Protein AF-A0A9W9P9W2-F1 (afdb_monomer_lite)

Structure (mmCIF, N/CA/C/O backbone):
data_AF-A0A9W9P9W2-F1
#
_entry.id   AF-A0A9W9P9W2-F1
#
loop_
_atom_site.group_PDB
_atom_site.id
_atom_site.type_symbol
_atom_site.label_atom_id
_atom_site.label_alt_id
_atom_site.label_comp_id
_atom_site.label_asym_id
_atom_site.label_entity_id
_atom_site.label_seq_id
_atom_site.pdbx_PDB_ins_code
_atom_site.Cartn_x
_atom_site.Cartn_y
_atom_site.Cartn_z
_atom_site.occupancy
_atom_site.B_iso_or_equiv
_atom_site.auth_seq_id
_atom_site.auth_comp_id
_atom_site.auth_asym_id
_atom_site.auth_atom_id
_atom_site.pdbx_PDB_model_num
ATOM 1 N N . MET A 1 1 ? -8.744 24.885 27.502 1.00 31.28 1 MET A N 1
ATOM 2 C CA . MET A 1 1 ? -7.498 24.160 27.832 1.00 31.28 1 MET A CA 1
ATOM 3 C C . MET A 1 1 ? -7.586 23.797 29.309 1.00 31.28 1 MET A C 1
ATOM 5 O O . MET A 1 1 ? -6.901 24.377 30.138 1.00 31.28 1 MET A O 1
ATOM 9 N N . GLU A 1 2 ? -8.536 22.921 29.635 1.00 25.73 2 GLU A N 1
ATOM 10 C CA . GLU A 1 2 ? -8.743 22.390 30.982 1.00 25.73 2 GLU A CA 1
ATOM 11 C C . GLU A 1 2 ? -8.334 20.925 30.928 1.00 25.73 2 GLU A C 1
ATOM 13 O O . GLU A 1 2 ? -8.943 20.098 30.259 1.00 25.73 2 GLU A O 1
ATOM 18 N N . THR A 1 3 ? -7.197 20.658 31.551 1.00 30.59 3 THR A N 1
ATOM 19 C CA . THR A 1 3 ? -6.620 19.344 31.773 1.00 30.59 3 THR A CA 1
ATOM 20 C C . THR A 1 3 ? -7.541 18.521 32.670 1.00 30.59 3 THR A C 1
ATOM 22 O O . THR A 1 3 ? -7.475 18.649 33.892 1.00 30.59 3 THR A O 1
ATOM 25 N N . TYR A 1 4 ? -8.334 17.624 32.082 1.00 30.69 4 TYR A N 1
ATOM 26 C CA . TYR A 1 4 ? -8.820 16.428 32.771 1.00 30.69 4 TYR A CA 1
ATOM 27 C C . TYR A 1 4 ? -7.655 15.439 32.891 1.00 30.69 4 TYR A C 1
ATOM 29 O O . TYR A 1 4 ? -7.598 14.398 32.246 1.00 30.69 4 TYR A O 1
ATOM 37 N N . PHE A 1 5 ? -6.671 15.801 33.717 1.00 33.97 5 PHE A N 1
ATOM 38 C CA . PHE A 1 5 ? -5.777 14.809 34.288 1.00 33.97 5 PHE A CA 1
ATOM 39 C C . PHE A 1 5 ? -6.652 13.948 35.186 1.00 33.97 5 PHE A C 1
ATOM 41 O O . PHE A 1 5 ? -7.091 14.389 36.246 1.00 33.97 5 PHE A O 1
ATOM 48 N N . CYS A 1 6 ? -6.939 12.741 34.710 1.00 34.75 6 CYS A N 1
ATOM 49 C CA . CYS A 1 6 ? -7.474 11.666 35.515 1.00 34.75 6 CYS A CA 1
ATOM 50 C C . CYS A 1 6 ? -6.645 11.619 36.806 1.00 34.75 6 CYS A C 1
ATOM 52 O O . CYS A 1 6 ? -5.463 11.272 36.783 1.00 34.75 6 CYS A O 1
ATOM 54 N N . GLU A 1 7 ? -7.240 12.037 37.924 1.00 32.81 7 GLU A N 1
ATOM 55 C CA . GLU A 1 7 ? -6.703 11.781 39.250 1.00 32.81 7 GLU A CA 1
ATOM 56 C C . GLU A 1 7 ? -6.781 10.269 39.483 1.00 32.81 7 GLU A C 1
ATOM 58 O O . GLU A 1 7 ? -7.605 9.764 40.238 1.00 32.81 7 GLU A O 1
ATOM 63 N N . THR A 1 8 ? -5.859 9.515 38.886 1.00 39.66 8 THR A N 1
ATOM 64 C CA . THR A 1 8 ? -5.395 8.233 39.422 1.00 39.66 8 THR A CA 1
ATOM 65 C C . THR A 1 8 ? -4.543 8.530 40.654 1.00 39.66 8 THR A C 1
ATOM 67 O O . THR A 1 8 ? -3.346 8.271 40.736 1.00 39.66 8 THR A O 1
ATOM 70 N N . LYS A 1 9 ? -5.201 9.129 41.646 1.00 35.84 9 LYS A N 1
ATOM 71 C CA . LYS A 1 9 ? -4.736 9.267 43.017 1.00 35.84 9 LYS A CA 1
ATOM 72 C C . LYS A 1 9 ? -5.667 8.453 43.913 1.00 35.84 9 LYS A C 1
ATOM 74 O O . LYS A 1 9 ? -6.209 8.945 44.892 1.00 35.84 9 LYS A O 1
ATOM 79 N N . ILE A 1 10 ? -5.837 7.186 43.549 1.00 42.72 10 ILE A N 1
ATOM 80 C CA . ILE A 1 10 ? -6.358 6.127 44.414 1.00 42.72 10 ILE A CA 1
ATOM 81 C C . ILE A 1 10 ? -5.211 5.111 44.516 1.00 42.72 10 ILE A C 1
ATOM 83 O O . ILE A 1 10 ? -4.930 4.399 43.561 1.00 42.72 10 ILE A O 1
ATOM 87 N N . ILE A 1 11 ? -4.304 5.339 45.478 1.00 40.91 11 ILE A N 1
ATOM 88 C CA . ILE A 1 11 ? -4.109 4.487 46.672 1.00 40.91 11 ILE A CA 1
ATOM 89 C C . ILE A 1 11 ? -3.459 3.150 46.254 1.00 40.91 11 ILE A C 1
ATOM 91 O O . ILE A 1 11 ? -4.073 2.325 45.601 1.00 40.91 11 ILE A O 1
ATOM 95 N N . GLY A 1 12 ? -2.164 2.926 46.480 1.00 36.34 12 GLY A N 1
ATOM 96 C CA . GLY A 1 12 ? -1.575 2.824 47.813 1.00 36.34 12 GLY A CA 1
ATOM 97 C C . GLY A 1 12 ? -1.838 1.420 48.365 1.00 36.34 12 GLY A C 1
ATOM 98 O O . GLY A 1 12 ? -2.939 1.158 48.820 1.00 36.34 12 GLY A O 1
ATOM 99 N N . ASP A 1 13 ? -0.845 0.531 48.278 1.00 39.66 13 ASP A N 1
ATOM 100 C CA . ASP A 1 13 ? -0.694 -0.709 49.059 1.00 39.66 13 ASP A CA 1
ATOM 101 C C . ASP A 1 13 ? -1.974 -1.333 49.664 1.00 39.66 13 ASP A C 1
ATOM 103 O O . ASP A 1 13 ? -2.222 -1.215 50.861 1.00 39.66 13 ASP A O 1
ATOM 107 N N . ALA A 1 14 ? -2.763 -2.069 48.875 1.00 37.72 14 ALA A N 1
ATOM 108 C CA . ALA A 1 14 ? -3.659 -3.112 49.391 1.00 37.72 14 ALA A CA 1
ATOM 109 C C . ALA A 1 14 ? -4.156 -4.011 48.249 1.00 37.72 14 ALA A C 1
ATOM 111 O O . ALA A 1 14 ? -4.788 -3.542 47.305 1.00 37.72 14 ALA A O 1
ATOM 112 N N . GLY A 1 15 ? -3.920 -5.321 48.353 1.00 40.44 15 GLY A N 1
ATOM 113 C CA . GLY A 1 15 ? -4.322 -6.348 47.378 1.00 40.44 15 GLY A CA 1
ATOM 114 C C . GLY A 1 15 ? -5.831 -6.617 47.265 1.00 40.44 15 GLY A C 1
ATOM 115 O O . GLY A 1 15 ? -6.214 -7.762 47.063 1.00 40.44 15 GLY A O 1
ATOM 116 N N . TYR A 1 16 ? -6.674 -5.590 47.413 1.00 39.88 16 TYR A N 1
ATOM 117 C CA . TYR A 1 16 ? -8.139 -5.651 47.294 1.00 39.88 16 TYR A CA 1
ATOM 118 C C . TYR A 1 16 ? -8.726 -4.652 46.276 1.00 39.88 16 TYR A C 1
ATOM 120 O O . TYR A 1 16 ? -9.938 -4.607 46.118 1.00 39.88 16 TYR A O 1
ATOM 128 N N . LEU A 1 17 ? -7.892 -3.886 45.561 1.00 51.44 17 LEU A N 1
ATOM 129 C CA . LEU A 1 17 ? -8.327 -2.828 44.630 1.00 51.44 17 LEU A CA 1
ATOM 130 C C . LEU A 1 17 ? -8.339 -3.233 43.144 1.00 51.44 17 LEU A C 1
ATOM 132 O O . LEU A 1 17 ? -8.839 -2.477 42.318 1.00 51.44 17 LEU A O 1
ATOM 136 N N . ASP A 1 18 ? -7.815 -4.409 42.782 1.00 55.31 18 ASP A N 1
ATOM 137 C CA . ASP A 1 18 ? -7.651 -4.774 41.366 1.00 55.31 18 ASP A CA 1
ATOM 138 C C . ASP A 1 18 ? -9.006 -4.952 40.646 1.00 55.31 18 ASP A C 1
ATOM 140 O O . ASP A 1 18 ? -9.165 -4.466 39.532 1.00 55.31 18 ASP A O 1
ATOM 144 N N . ASN A 1 19 ? -10.013 -5.574 41.273 1.00 54.88 19 ASN A N 1
ATOM 145 C CA . ASN A 1 19 ? -11.294 -5.854 40.603 1.00 54.88 19 ASN A CA 1
ATOM 146 C C . ASN A 1 19 ? -12.160 -4.602 40.378 1.00 54.88 19 ASN A C 1
ATOM 148 O O . ASN A 1 19 ? -12.800 -4.492 39.333 1.00 54.88 19 ASN A O 1
ATOM 152 N N . ASP A 1 20 ? -12.154 -3.649 41.313 1.00 59.28 20 ASP A N 1
ATOM 153 C CA . ASP A 1 20 ? -12.927 -2.405 41.183 1.00 59.28 20 ASP A CA 1
ATOM 154 C C . ASP A 1 20 ? -12.306 -1.475 40.128 1.00 59.28 20 ASP A C 1
ATOM 156 O O . ASP A 1 20 ? -13.024 -0.858 39.340 1.00 59.28 20 ASP A O 1
ATOM 160 N N . ILE A 1 21 ? -10.969 -1.438 40.043 1.00 64.19 21 ILE A N 1
ATOM 161 C CA . ILE A 1 21 ? -10.243 -0.718 38.986 1.00 64.19 21 ILE A CA 1
ATOM 162 C C . ILE A 1 21 ? -10.537 -1.341 37.614 1.00 64.19 21 ILE A C 1
ATOM 164 O O . ILE A 1 21 ? -10.747 -0.611 36.646 1.00 64.19 21 ILE A O 1
ATOM 168 N N . ILE A 1 22 ? -10.603 -2.675 37.525 1.00 63.41 22 ILE A N 1
ATOM 169 C CA . ILE A 1 22 ? -10.932 -3.379 36.279 1.00 63.41 22 ILE A CA 1
ATOM 170 C C . ILE A 1 22 ? -12.374 -3.080 35.846 1.00 63.41 22 ILE A C 1
ATOM 172 O O . ILE A 1 22 ? -12.590 -2.708 34.693 1.00 63.41 22 ILE A O 1
ATOM 176 N N . SER A 1 23 ? -13.354 -3.158 36.752 1.00 64.25 23 SER A N 1
ATOM 177 C CA . SER A 1 23 ? -14.757 -2.857 36.423 1.00 64.25 23 SER A CA 1
ATOM 178 C C . SER A 1 23 ? -14.946 -1.404 35.975 1.00 64.25 23 SER A C 1
ATOM 180 O O . SER A 1 23 ? -15.587 -1.155 34.955 1.00 64.25 23 SER A O 1
ATOM 182 N N . TYR A 1 24 ? -14.334 -0.448 36.683 1.00 67.75 24 TYR A N 1
ATOM 183 C CA . TYR A 1 24 ? -14.380 0.969 36.310 1.00 67.75 24 TYR A CA 1
ATOM 184 C C . TYR A 1 24 ? -13.703 1.224 34.958 1.00 67.75 24 TYR A C 1
ATOM 186 O O . TYR A 1 24 ? -14.198 2.000 34.143 1.00 67.75 24 TYR A O 1
ATOM 194 N N . SER A 1 25 ? -12.591 0.531 34.683 1.00 71.25 25 SER A N 1
ATOM 195 C CA . SER A 1 25 ? -11.920 0.632 33.387 1.00 71.25 25 SER A CA 1
ATOM 196 C C . SER A 1 25 ? -12.792 0.111 32.245 1.00 71.25 25 SER A C 1
ATOM 198 O O . SER A 1 25 ? -12.836 0.745 31.198 1.00 71.25 25 SER A O 1
ATOM 200 N N . HIS A 1 26 ? -13.553 -0.968 32.447 1.00 75.06 26 HIS A N 1
ATOM 201 C CA . HIS A 1 26 ? -14.434 -1.516 31.416 1.00 75.06 26 HIS A CA 1
ATOM 202 C C . HIS A 1 26 ? -15.590 -0.566 31.069 1.00 75.06 26 HIS A C 1
ATOM 204 O O . HIS A 1 26 ? -15.879 -0.343 29.892 1.00 75.06 26 HIS A O 1
ATOM 210 N N . GLU A 1 27 ? -16.253 0.013 32.074 1.00 80.62 27 GLU A N 1
ATOM 211 C CA . GLU A 1 27 ? -17.322 1.000 31.860 1.00 80.62 27 GLU A CA 1
ATOM 212 C C . GLU A 1 27 ? -16.793 2.261 31.173 1.00 80.62 27 GLU A C 1
ATOM 214 O O . GLU A 1 27 ? -17.384 2.727 30.197 1.00 80.62 27 GLU A O 1
ATOM 219 N N . TRP A 1 28 ? -15.639 2.767 31.623 1.00 83.12 28 TRP A N 1
ATOM 220 C CA . TRP A 1 28 ? -14.990 3.909 30.988 1.00 83.12 28 TRP A CA 1
ATOM 221 C C . TRP A 1 28 ? -14.646 3.616 29.524 1.00 83.12 28 TRP A C 1
ATOM 223 O O . TRP A 1 28 ? -15.024 4.396 28.654 1.00 83.12 28 TRP A O 1
ATOM 233 N N . PHE A 1 29 ? -14.019 2.472 29.226 1.00 80.00 29 PHE A N 1
ATOM 234 C CA . PHE A 1 29 ? -13.702 2.074 27.849 1.00 80.00 29 PHE A CA 1
ATOM 235 C C . PHE A 1 29 ? -14.952 1.930 26.991 1.00 80.00 29 PHE A C 1
ATOM 237 O O . PHE A 1 29 ? -14.965 2.396 25.858 1.00 80.00 29 PHE A O 1
ATOM 244 N N . THR A 1 30 ? -16.019 1.340 27.527 1.00 83.06 30 THR A N 1
ATOM 245 C CA . THR A 1 30 ? -17.289 1.215 26.802 1.00 83.06 30 THR A CA 1
ATOM 246 C C . THR A 1 30 ? -17.842 2.591 26.426 1.00 83.06 30 THR A C 1
ATOM 248 O O . THR A 1 30 ? -18.225 2.794 25.277 1.00 83.06 30 THR A O 1
ATOM 251 N N . SER A 1 31 ? -17.800 3.555 27.351 1.00 87.19 31 SER A N 1
ATOM 252 C CA . SER A 1 31 ? -18.194 4.941 27.075 1.00 87.19 31 SER A CA 1
ATOM 253 C C . SER A 1 31 ? -17.286 5.617 26.043 1.00 87.19 31 SER A C 1
ATOM 255 O O . SER A 1 31 ? -17.795 6.302 25.162 1.00 87.19 31 SER A O 1
ATOM 257 N N . GLN A 1 32 ? -15.965 5.407 26.099 1.00 87.94 32 GLN A N 1
ATOM 258 C CA . GLN A 1 32 ? -15.051 5.959 25.090 1.00 87.94 32 GLN A CA 1
ATOM 259 C C . GLN A 1 32 ? -15.300 5.355 23.705 1.00 87.94 32 GLN A C 1
ATOM 261 O O . GLN A 1 32 ? -15.251 6.065 22.707 1.00 87.94 32 GLN A O 1
ATOM 266 N N . ILE A 1 33 ? -15.605 4.057 23.629 1.00 85.75 33 ILE A N 1
ATOM 267 C CA . ILE A 1 33 ? -15.985 3.393 22.379 1.00 85.75 33 ILE A CA 1
ATOM 268 C C . ILE A 1 33 ? -17.262 4.015 21.803 1.00 85.75 33 ILE A C 1
ATOM 270 O O . ILE A 1 33 ? -17.339 4.227 20.598 1.00 85.75 33 ILE A O 1
ATOM 274 N N . GLU A 1 34 ? -18.250 4.355 22.631 1.00 8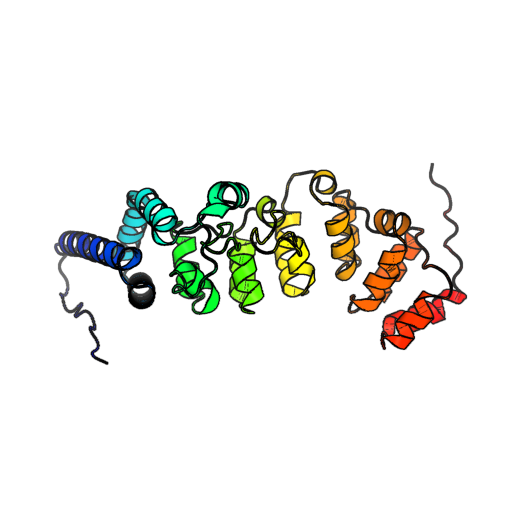6.19 34 GLU A N 1
ATOM 275 C CA . GLU A 1 34 ? -19.436 5.072 22.152 1.00 86.19 34 GLU A CA 1
ATOM 276 C C . GLU A 1 34 ? -19.069 6.449 21.578 1.00 86.19 34 GLU A C 1
ATOM 278 O O . GLU A 1 34 ? -19.436 6.749 20.442 1.00 86.19 34 GLU A O 1
ATOM 283 N N . THR A 1 35 ? -18.281 7.256 22.291 1.00 87.44 35 THR A N 1
ATOM 284 C CA . THR A 1 35 ? -17.836 8.562 21.775 1.00 87.44 35 THR A CA 1
ATOM 285 C C . THR A 1 35 ? -17.039 8.428 20.473 1.00 87.44 35 THR A C 1
ATOM 287 O O . THR A 1 35 ? -17.262 9.191 19.540 1.00 87.44 35 THR A O 1
ATOM 290 N N . LEU A 1 36 ? -16.185 7.409 20.361 1.00 88.50 36 LEU A N 1
ATOM 291 C CA . LEU A 1 36 ? -15.356 7.140 19.183 1.00 88.50 36 LEU A CA 1
ATOM 292 C C . LEU A 1 36 ? -16.163 6.867 17.893 1.00 88.50 36 LEU A C 1
ATOM 294 O O . LEU A 1 36 ? -15.669 7.120 16.792 1.00 88.50 36 LEU A O 1
ATOM 298 N N . PHE A 1 37 ? -17.376 6.317 18.005 1.00 87.00 37 PHE A N 1
ATOM 299 C CA . PHE A 1 37 ? -18.199 5.943 16.843 1.00 87.00 37 PHE A CA 1
ATOM 300 C C . PHE A 1 37 ? -19.428 6.831 16.629 1.00 87.00 37 PHE A C 1
ATOM 302 O O . PHE A 1 37 ? -19.936 6.896 15.507 1.00 87.00 37 PHE A O 1
ATOM 309 N N . TYR A 1 38 ? -19.919 7.494 17.678 1.00 85.62 38 TYR A N 1
ATOM 310 C CA . TYR A 1 38 ? -21.120 8.334 17.621 1.00 85.62 38 TYR A CA 1
ATOM 311 C C . TYR A 1 38 ? -20.839 9.832 17.795 1.00 85.62 38 TYR A C 1
ATOM 313 O O . TYR A 1 38 ? -21.742 10.635 17.552 1.00 85.62 38 TYR A O 1
ATOM 321 N N . GLY A 1 39 ? -19.626 10.211 18.205 1.00 80.75 39 GLY A N 1
ATOM 322 C CA . GLY A 1 39 ? -19.182 11.601 18.240 1.00 80.75 39 GLY A CA 1
ATOM 323 C C . GLY A 1 39 ? -18.970 12.175 16.839 1.00 80.75 39 GLY A C 1
ATOM 324 O O . GLY A 1 39 ? -18.997 11.465 15.828 1.00 80.75 39 GLY A O 1
ATOM 325 N N . ASP A 1 40 ? -18.734 13.484 16.761 1.00 86.06 40 ASP A N 1
ATOM 326 C CA . ASP A 1 40 ? -18.231 14.066 15.515 1.00 86.06 40 ASP A CA 1
ATOM 327 C C . ASP A 1 40 ? -16.781 13.604 15.247 1.00 86.06 40 ASP A C 1
ATOM 329 O O . ASP A 1 40 ? -16.122 13.089 16.155 1.00 86.06 40 ASP A O 1
ATOM 333 N N . PRO A 1 41 ? -16.242 13.737 14.021 1.00 82.50 41 PRO A N 1
ATOM 334 C CA . PRO A 1 41 ? -14.917 13.195 13.728 1.00 82.50 41 PRO A CA 1
ATOM 335 C C . PRO A 1 41 ? -13.764 13.818 14.516 1.00 82.50 41 PRO A C 1
ATOM 337 O O . PRO A 1 41 ? -12.768 13.138 14.755 1.00 82.50 41 PRO A O 1
ATOM 340 N N . PHE A 1 42 ? -13.883 15.078 14.942 1.00 84.81 42 PHE A N 1
ATOM 341 C CA . PHE A 1 42 ? -12.856 15.722 15.755 1.00 84.81 42 PHE A CA 1
ATOM 342 C C . PHE A 1 42 ? -12.879 15.170 17.182 1.00 84.81 42 PHE A C 1
ATOM 344 O O . PHE A 1 42 ? -11.835 14.784 17.707 1.00 84.81 42 PHE A O 1
ATOM 351 N N . GLU A 1 43 ? -14.069 15.075 17.777 1.00 87.69 43 GLU A N 1
ATOM 352 C CA . GLU A 1 43 ? -14.266 14.447 19.084 1.00 87.69 43 GLU A CA 1
ATOM 353 C C . GLU A 1 43 ? -13.809 12.984 19.057 1.00 87.69 43 GLU A C 1
ATOM 355 O O . GLU A 1 43 ? -13.037 12.556 19.909 1.00 87.69 43 GLU A O 1
ATOM 360 N N . SER A 1 44 ? -14.181 12.246 18.012 1.00 89.00 44 SER A N 1
ATOM 361 C CA . SER A 1 44 ? -13.809 10.842 17.838 1.00 89.00 44 SER A CA 1
ATOM 362 C C . SER A 1 44 ? -12.292 10.657 17.701 1.00 89.00 44 SER A C 1
ATOM 364 O O . SER A 1 44 ? -11.726 9.746 18.307 1.00 89.00 44 SER A O 1
ATOM 366 N N . GLN A 1 45 ? -11.605 11.532 16.952 1.00 90.06 45 GLN A N 1
ATOM 367 C CA . GLN A 1 45 ? -10.142 11.503 16.849 1.00 90.06 45 GLN A CA 1
ATOM 368 C C . GLN A 1 45 ? -9.481 11.827 18.193 1.00 90.06 45 GLN A C 1
ATOM 370 O O . GLN A 1 45 ? -8.531 11.152 18.586 1.00 90.06 45 GLN A O 1
ATOM 375 N N . GLN A 1 46 ? -9.989 12.828 18.917 1.00 91.62 46 GLN A N 1
ATOM 376 C CA . GLN A 1 46 ? -9.483 13.166 20.244 1.00 91.62 46 GLN A CA 1
ATOM 377 C C . GLN A 1 46 ? -9.661 11.989 21.213 1.00 91.62 46 GLN A C 1
ATOM 379 O O . GLN A 1 46 ? -8.705 11.606 21.887 1.00 91.62 46 GLN A O 1
ATOM 384 N N . THR A 1 47 ? -10.842 11.370 21.231 1.00 92.50 47 THR A N 1
ATOM 385 C CA . THR A 1 47 ? -11.127 10.174 22.027 1.00 92.50 47 THR A CA 1
ATOM 386 C C . THR A 1 47 ? -10.188 9.025 21.674 1.00 92.50 47 THR A C 1
ATOM 388 O O . THR A 1 47 ? -9.652 8.385 22.577 1.00 92.50 47 THR A O 1
ATOM 391 N N . LEU A 1 48 ? -9.915 8.778 20.387 1.00 93.75 48 LEU A N 1
ATOM 392 C CA . LEU A 1 48 ? -8.941 7.764 19.974 1.00 93.75 48 LEU A CA 1
ATOM 393 C C . LEU A 1 48 ? -7.550 8.049 20.553 1.00 93.75 48 LEU A C 1
ATOM 395 O O . LEU A 1 48 ? -6.931 7.156 21.139 1.00 93.75 48 LEU A O 1
ATOM 399 N N . SER A 1 49 ? -7.071 9.289 20.431 1.00 93.31 49 SER A N 1
ATOM 400 C CA . SER A 1 49 ? -5.775 9.682 20.983 1.00 93.31 49 SER A CA 1
ATOM 401 C C . SER A 1 49 ? -5.739 9.536 22.510 1.00 93.31 49 SER A C 1
ATOM 403 O O . SER A 1 49 ? -4.740 9.063 23.050 1.00 93.31 49 SER A O 1
ATOM 405 N N . GLU A 1 50 ? -6.809 9.902 23.220 1.00 91.81 50 GLU A N 1
ATOM 406 C CA . GLU A 1 50 ? -6.919 9.760 24.678 1.00 91.81 50 GLU A CA 1
ATOM 407 C C . GLU A 1 50 ? -6.910 8.291 25.113 1.00 91.81 50 GLU A C 1
ATOM 409 O O . GLU A 1 50 ? -6.144 7.921 26.008 1.00 91.81 50 GLU A O 1
ATOM 414 N N . VAL A 1 51 ? -7.685 7.437 24.438 1.00 90.38 51 VAL A N 1
ATOM 415 C CA . VAL A 1 51 ? -7.713 5.986 24.669 1.00 90.38 51 VAL A CA 1
ATOM 416 C C . VAL A 1 51 ? -6.334 5.368 24.440 1.00 90.38 51 VAL A C 1
ATOM 418 O O . VAL A 1 51 ? -5.850 4.616 25.291 1.00 90.38 51 VAL A O 1
ATOM 421 N N . ARG A 1 52 ? -5.659 5.719 23.339 1.00 93.94 52 ARG A N 1
ATOM 422 C CA . ARG A 1 52 ? -4.294 5.253 23.064 1.00 93.94 52 ARG A CA 1
ATOM 423 C C . ARG A 1 52 ? -3.316 5.727 24.137 1.00 93.94 52 ARG A C 1
ATOM 425 O O . ARG A 1 52 ? -2.552 4.922 24.660 1.00 93.94 52 ARG A O 1
ATOM 432 N N . ILE A 1 53 ? -3.323 7.015 24.490 1.00 91.75 53 ILE A N 1
ATOM 433 C CA . ILE A 1 53 ? -2.420 7.568 25.513 1.00 91.75 53 ILE A CA 1
ATOM 434 C C . ILE A 1 53 ? -2.643 6.866 26.852 1.00 91.75 53 ILE A C 1
ATOM 436 O O . ILE A 1 53 ? -1.670 6.527 27.529 1.00 91.75 53 ILE A O 1
ATOM 440 N N . PHE A 1 54 ? -3.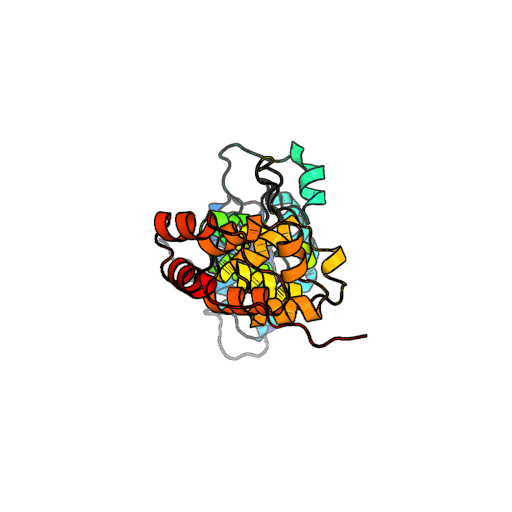899 6.621 27.224 1.00 89.25 54 PHE A N 1
ATOM 441 C CA . PHE A 1 54 ? -4.234 5.858 28.417 1.00 89.25 54 PHE A CA 1
ATOM 442 C C . PHE A 1 54 ? -3.641 4.449 28.356 1.00 89.25 54 PHE A C 1
ATOM 444 O O . PHE A 1 54 ? -2.953 4.038 29.291 1.00 89.25 54 PHE A O 1
ATOM 451 N N . TYR A 1 55 ? -3.840 3.734 27.246 1.00 90.06 55 TYR A N 1
ATOM 452 C CA . TYR A 1 55 ? -3.279 2.399 27.039 1.00 90.06 55 TYR A CA 1
ATOM 453 C C . TYR A 1 55 ? -1.742 2.395 27.149 1.00 90.06 55 TYR A C 1
ATOM 455 O O . TYR A 1 55 ? -1.158 1.598 27.892 1.00 90.06 55 TYR A O 1
ATOM 463 N N . ASP A 1 56 ? -1.076 3.349 26.498 1.00 89.94 56 ASP A N 1
ATOM 464 C CA . ASP A 1 56 ? 0.383 3.486 26.496 1.00 89.94 56 ASP A CA 1
ATOM 465 C C . ASP A 1 56 ? 0.961 3.782 27.889 1.00 89.94 56 ASP A C 1
ATOM 467 O O . ASP A 1 56 ? 2.102 3.417 28.174 1.00 89.94 56 ASP A O 1
ATOM 471 N N . HIS A 1 57 ? 0.191 4.389 28.794 1.00 90.00 57 HIS A N 1
ATOM 472 C CA . HIS A 1 57 ? 0.630 4.695 30.163 1.00 90.00 57 HIS A CA 1
ATOM 473 C C . HIS A 1 57 ? 0.045 3.746 31.220 1.00 90.00 57 HIS A C 1
ATOM 475 O O . HIS A 1 57 ? 0.423 3.818 32.392 1.00 90.00 57 HIS A O 1
ATOM 481 N N . ALA A 1 58 ? -0.841 2.831 30.821 1.00 85.62 58 ALA A N 1
ATOM 482 C CA . ALA A 1 58 ? -1.440 1.846 31.705 1.00 85.62 58 ALA A CA 1
ATOM 483 C C . ALA A 1 58 ? -0.394 0.868 32.265 1.00 85.62 58 ALA A C 1
ATOM 485 O O . ALA A 1 58 ? 0.595 0.516 31.613 1.00 85.62 58 ALA A O 1
ATOM 486 N N . SER A 1 59 ? -0.638 0.388 33.488 1.00 88.25 59 SER A N 1
ATOM 487 C CA . SER A 1 59 ? 0.161 -0.685 34.086 1.00 88.25 59 SER A CA 1
ATOM 488 C C . SER A 1 59 ? 0.018 -1.987 33.285 1.00 88.25 59 SER A C 1
ATOM 490 O O . SER A 1 59 ? -0.983 -2.197 32.604 1.00 88.25 59 SER A O 1
ATOM 492 N N . LEU A 1 60 ? 0.982 -2.905 33.411 1.00 88.94 60 LEU A N 1
ATOM 493 C CA . LEU A 1 60 ? 0.946 -4.211 32.730 1.00 88.94 60 LEU A CA 1
ATOM 494 C C . LEU A 1 60 ? -0.356 -4.991 32.978 1.00 88.94 60 LEU A C 1
ATOM 496 O O . LEU A 1 60 ? -0.910 -5.563 32.045 1.00 88.94 60 LEU A O 1
ATOM 500 N N . LYS A 1 61 ? -0.857 -4.994 34.222 1.00 85.44 61 LYS A N 1
ATOM 501 C CA . LYS A 1 61 ? -2.126 -5.655 34.569 1.00 85.44 61 LYS A CA 1
ATOM 502 C C . LYS A 1 61 ? -3.306 -5.019 33.842 1.00 85.44 61 LYS A C 1
ATOM 504 O O . LYS A 1 61 ? -4.163 -5.732 33.333 1.00 85.44 61 LYS A O 1
ATOM 509 N N . LEU A 1 62 ? -3.337 -3.688 33.799 1.00 83.00 62 LEU A N 1
ATOM 510 C CA . LEU A 1 62 ? -4.413 -2.955 33.153 1.00 83.00 62 LEU A CA 1
ATOM 511 C C . LEU A 1 62 ? -4.375 -3.161 31.637 1.00 83.00 62 LEU A C 1
ATOM 513 O O . LEU A 1 62 ? -5.405 -3.498 31.075 1.00 83.00 62 LEU A O 1
ATOM 517 N N . ARG A 1 63 ? -3.202 -3.088 30.992 1.00 88.00 63 ARG A N 1
ATOM 518 C CA . ARG A 1 63 ? -3.073 -3.406 29.558 1.00 88.00 63 ARG A CA 1
ATOM 519 C C . ARG A 1 63 ? -3.577 -4.804 29.227 1.00 88.00 63 ARG A C 1
ATOM 521 O O . ARG A 1 63 ? -4.365 -4.929 28.309 1.00 88.00 63 ARG A O 1
ATOM 528 N N . ALA A 1 64 ? -3.234 -5.815 30.028 1.00 87.69 64 ALA A N 1
ATOM 529 C CA . ALA A 1 64 ? -3.748 -7.170 29.822 1.00 87.69 64 ALA A CA 1
ATOM 530 C C . ALA A 1 64 ? -5.287 -7.247 29.906 1.00 87.69 64 ALA A C 1
ATOM 532 O O . ALA A 1 64 ? -5.910 -8.009 29.171 1.00 87.69 64 ALA A O 1
ATOM 533 N N . CYS A 1 65 ? -5.914 -6.443 30.772 1.00 85.12 65 CYS A N 1
ATOM 534 C CA . CYS A 1 65 ? -7.375 -6.345 30.827 1.00 85.12 65 CYS A CA 1
ATOM 535 C C . CYS A 1 65 ? -7.944 -5.645 29.585 1.00 85.12 65 CYS A C 1
ATOM 537 O O . CYS A 1 65 ? -8.970 -6.071 29.067 1.00 85.12 65 CYS A O 1
ATOM 539 N N . LEU A 1 66 ? -7.273 -4.603 29.089 1.00 86.00 66 LEU A N 1
ATOM 540 C CA . LEU A 1 66 ? -7.670 -3.893 27.870 1.00 86.00 66 LEU A CA 1
ATOM 541 C C . LEU A 1 66 ? -7.498 -4.750 26.618 1.00 86.00 66 LEU A C 1
ATOM 543 O O . LEU A 1 66 ? -8.378 -4.765 25.768 1.00 86.00 66 LEU A O 1
ATOM 547 N N . ASP A 1 67 ? -6.412 -5.511 26.532 1.00 90.44 67 ASP A N 1
ATOM 548 C CA . ASP A 1 67 ? -6.197 -6.485 25.466 1.00 90.44 67 ASP A CA 1
ATOM 549 C C . ASP A 1 67 ? -7.328 -7.521 25.479 1.00 90.44 67 ASP A C 1
ATOM 551 O O . ASP A 1 67 ? -7.961 -7.747 24.453 1.00 90.44 67 ASP A O 1
ATOM 555 N N . SER A 1 68 ? -7.680 -8.054 26.656 1.00 88.88 68 SER A N 1
ATOM 556 C CA . SER A 1 68 ? -8.821 -8.967 26.808 1.00 88.88 68 SER A CA 1
ATOM 557 C C . SER A 1 68 ? -10.163 -8.321 26.434 1.00 88.88 68 SER A C 1
ATOM 559 O O . SER A 1 68 ? -11.029 -9.002 25.880 1.00 88.88 68 SER A O 1
ATOM 561 N N . PHE A 1 69 ? -10.347 -7.024 26.700 1.00 88.31 69 PHE A N 1
ATOM 562 C CA . PHE A 1 69 ? -11.520 -6.275 26.250 1.00 88.31 69 PHE A CA 1
ATOM 563 C C . PHE A 1 69 ? -11.569 -6.198 24.721 1.00 88.31 69 PHE A C 1
ATOM 565 O O . PHE A 1 69 ? -12.586 -6.560 24.138 1.00 88.31 69 PHE A O 1
ATOM 572 N N . PHE A 1 70 ? -10.475 -5.807 24.061 1.00 89.25 70 PHE A N 1
ATOM 573 C CA . PHE A 1 70 ? -10.407 -5.767 22.597 1.00 89.25 70 PHE A CA 1
ATOM 574 C C . PHE A 1 70 ? -10.551 -7.153 21.962 1.00 89.25 70 PHE A C 1
ATOM 576 O O . PHE A 1 70 ? -11.140 -7.268 20.896 1.00 89.25 70 PHE A O 1
ATOM 583 N N . GLU A 1 71 ? -10.079 -8.216 22.610 1.00 90.12 71 GLU A N 1
ATOM 584 C CA . GLU A 1 71 ? -10.304 -9.590 22.150 1.00 90.12 71 GLU A CA 1
ATOM 585 C C . GLU A 1 71 ? -11.781 -9.999 22.254 1.00 90.12 71 GLU A C 1
ATOM 587 O O . GLU A 1 71 ? -12.304 -10.659 21.358 1.00 90.12 71 GLU A O 1
ATOM 592 N N . THR A 1 72 ? -12.466 -9.592 23.327 1.00 89.69 72 THR A N 1
ATOM 593 C CA . THR A 1 72 ? -13.866 -9.970 23.588 1.00 89.69 72 THR A CA 1
ATOM 594 C C . THR A 1 72 ? -14.847 -9.142 22.756 1.00 89.69 72 THR A C 1
ATOM 596 O O . THR A 1 72 ? -15.776 -9.680 22.160 1.00 89.69 72 THR A O 1
ATOM 599 N N . GLU A 1 73 ? -14.626 -7.830 22.686 1.00 89.56 73 GLU A N 1
ATOM 600 C CA . GLU A 1 73 ? -15.488 -6.863 21.998 1.00 89.56 73 GLU A CA 1
ATOM 601 C C . GLU A 1 73 ? -15.027 -6.565 20.565 1.00 89.56 73 GLU A C 1
ATOM 603 O O . GLU A 1 73 ? -15.697 -5.828 19.840 1.00 89.56 73 GLU A O 1
ATOM 608 N N . GLY A 1 74 ? -13.899 -7.132 20.129 1.00 89.75 74 GLY A N 1
ATOM 609 C CA . GLY A 1 74 ? -13.233 -6.785 18.873 1.00 89.75 74 GLY A CA 1
ATOM 610 C C . GLY A 1 74 ? -14.126 -6.919 17.649 1.00 89.75 74 GLY A C 1
ATOM 611 O O . GLY A 1 74 ? -14.154 -6.023 16.811 1.00 89.75 74 GLY A O 1
ATOM 612 N N . ASP A 1 75 ? -14.930 -7.981 17.567 1.00 92.25 75 ASP A N 1
ATOM 613 C CA . ASP A 1 75 ? -15.872 -8.152 16.458 1.00 92.25 75 ASP A CA 1
ATOM 614 C C . ASP A 1 75 ? -16.959 -7.071 16.457 1.00 92.25 75 ASP A C 1
ATOM 616 O O . ASP A 1 75 ? -17.275 -6.526 15.398 1.00 92.25 75 ASP A O 1
ATOM 620 N N . ARG A 1 76 ? -17.492 -6.702 17.631 1.00 93.06 76 ARG A N 1
ATOM 621 C CA . ARG A 1 76 ? -18.480 -5.619 17.755 1.00 93.06 76 ARG A CA 1
ATOM 622 C C . ARG A 1 76 ? -17.867 -4.282 17.350 1.00 93.06 76 ARG A C 1
ATOM 624 O O . ARG A 1 76 ? -18.455 -3.563 16.546 1.00 93.06 76 ARG A O 1
ATOM 631 N N . ILE A 1 77 ? -16.680 -3.973 17.866 1.00 91.94 77 ILE A N 1
ATOM 632 C CA . ILE A 1 77 ? -15.940 -2.740 17.571 1.00 91.94 77 ILE A CA 1
ATOM 633 C C . ILE A 1 77 ? -15.608 -2.657 16.075 1.00 91.94 77 ILE A C 1
ATOM 635 O O . ILE A 1 77 ? -15.813 -1.615 15.457 1.00 91.94 77 ILE A O 1
ATOM 639 N N . ARG A 1 78 ? -15.174 -3.760 15.456 1.00 93.06 78 ARG A N 1
ATOM 640 C CA . ARG A 1 78 ? -14.888 -3.814 14.017 1.00 93.06 78 ARG A CA 1
ATOM 641 C C . ARG A 1 78 ? -16.148 -3.582 13.183 1.00 93.06 78 ARG A C 1
ATOM 643 O O . ARG A 1 78 ? -16.093 -2.848 12.204 1.00 93.06 78 ARG A O 1
ATOM 650 N N . GLN A 1 79 ? -17.290 -4.158 13.564 1.00 93.31 79 GLN A N 1
ATOM 651 C CA . GLN A 1 79 ? -18.564 -3.902 12.875 1.00 93.31 79 GLN A CA 1
ATOM 652 C C . GLN A 1 79 ? -19.016 -2.443 13.010 1.00 93.31 79 GLN A C 1
ATOM 654 O O . GLN A 1 79 ? -19.505 -1.860 12.038 1.00 93.31 79 GLN A O 1
ATOM 659 N N . LEU A 1 80 ? -18.807 -1.833 14.182 1.00 91.94 80 LEU A N 1
ATOM 660 C CA . LEU A 1 80 ? -19.039 -0.402 14.373 1.00 91.94 80 LEU A CA 1
ATOM 661 C C . LEU A 1 80 ? -18.129 0.427 13.462 1.00 91.94 80 LEU A C 1
ATOM 663 O O . LEU A 1 80 ? -18.636 1.302 12.772 1.00 91.94 80 LEU A O 1
ATOM 667 N N . ALA A 1 81 ? -16.836 0.106 13.370 1.00 90.94 81 ALA A N 1
ATOM 668 C CA . ALA A 1 81 ? -15.904 0.776 12.462 1.00 90.94 81 ALA A CA 1
ATOM 669 C C . ALA A 1 81 ? -16.336 0.668 10.991 1.00 90.94 81 ALA A C 1
ATOM 671 O O . ALA A 1 81 ? -16.425 1.684 10.304 1.00 90.94 81 ALA A O 1
ATOM 672 N N . LEU A 1 82 ? -16.677 -0.536 10.518 1.00 92.25 82 LEU A N 1
ATOM 673 C CA . LEU A 1 82 ? -17.165 -0.746 9.149 1.00 92.25 82 LEU A CA 1
ATOM 674 C C . LEU A 1 82 ? -18.423 0.089 8.857 1.00 92.25 82 LEU A C 1
ATOM 676 O O . LEU A 1 82 ? -18.532 0.692 7.794 1.00 92.25 82 LEU A O 1
ATOM 680 N N . THR A 1 83 ? -19.344 0.180 9.818 1.00 90.12 83 THR A N 1
ATOM 681 C CA . THR A 1 83 ? -20.634 0.861 9.632 1.00 90.12 83 THR A CA 1
ATOM 682 C C . THR A 1 83 ? -20.529 2.381 9.785 1.00 90.12 83 THR A C 1
ATOM 684 O O . THR A 1 83 ? -20.968 3.130 8.912 1.00 90.12 83 THR A O 1
ATOM 687 N N . HIS A 1 84 ? -19.956 2.854 10.892 1.00 88.50 84 HIS A N 1
ATOM 688 C CA . HIS A 1 84 ? -19.943 4.269 11.275 1.00 88.50 84 HIS A CA 1
ATOM 689 C C . HIS A 1 84 ? -18.865 5.064 10.548 1.00 88.50 84 HIS A C 1
ATOM 691 O O . HIS A 1 84 ? -19.121 6.188 10.121 1.00 88.50 84 HIS A O 1
ATOM 697 N N . TRP A 1 85 ? -17.686 4.473 10.345 1.00 90.06 85 TRP A N 1
ATOM 698 C CA . TRP A 1 85 ? -16.629 5.090 9.540 1.00 90.06 85 TRP A CA 1
ATOM 699 C C . TRP A 1 85 ? -16.754 4.745 8.052 1.00 90.06 85 TRP A C 1
ATOM 701 O O . TRP A 1 85 ? -15.968 5.237 7.245 1.00 90.06 85 TRP A O 1
ATOM 711 N N . ARG A 1 86 ? -17.772 3.945 7.682 1.00 90.50 86 ARG A N 1
ATOM 712 C CA . ARG A 1 86 ? -18.080 3.529 6.305 1.00 90.50 86 ARG A CA 1
ATOM 713 C C . ARG A 1 86 ? -16.847 2.966 5.601 1.00 90.50 86 ARG A C 1
ATOM 715 O O . ARG A 1 86 ? -16.449 3.427 4.532 1.00 90.50 86 ARG A O 1
ATOM 722 N N . LEU A 1 87 ? -16.221 1.998 6.259 1.00 93.38 87 LEU A N 1
ATOM 723 C CA . LEU A 1 87 ? -15.081 1.277 5.717 1.00 93.38 87 LEU A CA 1
ATOM 724 C C . LEU A 1 87 ? -15.562 0.031 4.984 1.00 93.38 87 LEU A C 1
ATOM 726 O O . LEU A 1 87 ? -16.497 -0.642 5.417 1.00 93.38 87 LEU A O 1
ATOM 730 N N . PHE A 1 88 ? -14.856 -0.320 3.921 1.00 94.38 88 PHE A N 1
ATOM 731 C CA . PHE A 1 88 ? -15.073 -1.538 3.161 1.00 94.38 88 PHE A CA 1
ATOM 732 C C . PHE A 1 88 ? -13.899 -2.484 3.371 1.00 94.38 88 PHE A C 1
ATOM 734 O O . PHE A 1 88 ? -12.740 -2.065 3.442 1.00 94.38 88 PHE A O 1
ATOM 741 N N . VAL A 1 89 ? -14.221 -3.768 3.509 1.00 94.88 89 VAL A N 1
ATOM 742 C CA . VAL A 1 89 ? -13.249 -4.793 3.904 1.00 94.88 89 VAL A CA 1
ATOM 743 C C . VAL A 1 89 ? -12.200 -5.063 2.831 1.00 94.88 89 VAL A C 1
ATOM 745 O O . VAL A 1 89 ? -11.086 -5.431 3.176 1.00 94.88 89 VAL A O 1
ATOM 748 N N . ASP A 1 90 ? -12.527 -4.855 1.561 1.00 94.19 90 ASP A N 1
ATOM 749 C CA . ASP A 1 90 ? -11.648 -5.040 0.410 1.00 94.19 90 ASP A CA 1
ATOM 750 C C . ASP A 1 90 ? -12.149 -4.211 -0.787 1.00 94.19 90 ASP A C 1
ATOM 752 O O . ASP A 1 90 ? -13.080 -3.405 -0.668 1.00 94.19 90 ASP A O 1
ATOM 756 N N . PHE A 1 91 ? -11.474 -4.369 -1.927 1.00 92.69 91 PHE A N 1
ATOM 757 C CA . PHE A 1 91 ? -11.783 -3.640 -3.151 1.00 92.69 91 PHE A CA 1
ATOM 758 C C . PHE A 1 91 ? -13.163 -4.027 -3.688 1.00 92.69 91 PHE A C 1
ATOM 760 O O . PHE A 1 91 ? -13.956 -3.157 -4.034 1.00 92.69 91 PHE A O 1
ATOM 767 N N . GLU A 1 92 ? -13.466 -5.322 -3.721 1.00 93.69 92 GLU A N 1
ATOM 768 C CA . GLU A 1 92 ? -14.731 -5.869 -4.201 1.00 93.69 92 GLU A CA 1
ATOM 769 C C . GLU A 1 92 ? -15.912 -5.334 -3.387 1.00 93.69 92 GLU A C 1
ATOM 771 O O . GLU A 1 92 ? -16.869 -4.822 -3.964 1.00 93.69 92 GLU A O 1
ATOM 776 N N . ALA A 1 93 ? -15.813 -5.343 -2.055 1.00 93.56 93 ALA A N 1
ATOM 777 C CA . ALA A 1 93 ? -16.829 -4.766 -1.185 1.00 93.56 93 ALA A CA 1
ATOM 778 C C . ALA A 1 93 ? -16.999 -3.260 -1.420 1.00 93.56 93 ALA A C 1
ATOM 780 O O . ALA A 1 93 ? -18.122 -2.760 -1.358 1.00 93.56 93 ALA A O 1
ATOM 781 N N . ALA A 1 94 ? -15.913 -2.533 -1.697 1.00 92.31 94 ALA A N 1
ATOM 782 C CA . ALA A 1 94 ? -15.988 -1.112 -2.013 1.00 92.31 94 ALA A CA 1
ATOM 783 C C . ALA A 1 94 ? -16.704 -0.870 -3.358 1.00 92.31 94 ALA A C 1
ATOM 785 O O . ALA A 1 94 ? -17.545 0.024 -3.447 1.00 92.31 94 ALA A O 1
ATOM 786 N N . VAL A 1 95 ? -16.425 -1.687 -4.383 1.00 91.88 95 VAL A N 1
ATOM 787 C CA . VAL A 1 95 ? -17.113 -1.642 -5.687 1.00 91.88 95 VAL A CA 1
ATOM 788 C C . VAL A 1 95 ? -18.601 -1.958 -5.539 1.00 91.88 95 VAL A C 1
ATOM 790 O O . VAL A 1 95 ? -19.435 -1.224 -6.070 1.00 91.88 95 VAL A O 1
ATOM 793 N N . ASP A 1 96 ? -18.943 -3.012 -4.796 1.00 92.12 96 ASP A N 1
ATOM 794 C CA . ASP A 1 96 ? -20.331 -3.436 -4.575 1.00 92.12 96 ASP A CA 1
ATOM 795 C C . ASP A 1 96 ? -21.173 -2.348 -3.895 1.00 92.12 96 ASP A C 1
ATOM 797 O O . ASP A 1 96 ? -22.386 -2.295 -4.075 1.00 92.12 96 ASP A O 1
ATOM 801 N N . HIS A 1 97 ? -20.527 -1.453 -3.146 1.00 88.69 97 HIS A N 1
ATOM 802 C CA . HIS A 1 97 ? -21.162 -0.349 -2.432 1.00 88.69 97 HIS A CA 1
ATOM 803 C C . HIS A 1 97 ? -20.795 1.021 -3.019 1.00 88.69 97 HIS A C 1
ATOM 805 O O . HIS A 1 97 ? -20.910 2.035 -2.329 1.00 88.69 97 HIS A O 1
ATOM 811 N N . GLN A 1 98 ? -20.377 1.085 -4.289 1.00 87.00 98 GLN A N 1
ATOM 812 C CA . GLN A 1 98 ? -19.928 2.334 -4.917 1.00 87.00 98 GLN A CA 1
ATOM 813 C C . GLN A 1 98 ? -20.991 3.452 -4.893 1.00 87.00 98 GLN A C 1
ATOM 815 O O . GLN A 1 98 ? -20.673 4.636 -4.849 1.00 87.00 98 GLN A O 1
ATOM 820 N N . GLU A 1 99 ? -22.273 3.085 -4.876 1.00 84.50 99 GLU A N 1
ATOM 821 C CA . GLU A 1 99 ? -23.407 4.009 -4.731 1.00 84.50 99 GLU A CA 1
ATOM 822 C C . GLU A 1 99 ? -23.478 4.713 -3.367 1.00 84.50 99 GLU A C 1
ATOM 824 O O . GLU A 1 99 ? -24.134 5.747 -3.242 1.00 84.50 99 GLU A O 1
ATOM 829 N N . LEU A 1 100 ? -22.817 4.161 -2.346 1.00 79.88 100 LEU A N 1
ATOM 830 C CA . LEU A 1 100 ? -22.735 4.724 -0.998 1.00 79.88 100 LEU A CA 1
ATOM 831 C C . LEU A 1 100 ? -21.533 5.658 -0.823 1.00 79.88 100 LEU A C 1
ATOM 833 O O . LEU A 1 100 ? -21.403 6.281 0.238 1.00 79.88 100 LEU A O 1
ATOM 837 N N . LEU A 1 101 ? -20.660 5.753 -1.831 1.00 78.50 101 LEU A N 1
ATOM 838 C CA . LEU A 1 101 ? -19.498 6.630 -1.792 1.00 78.50 101 LEU A CA 1
ATOM 839 C C . LEU A 1 101 ? -19.943 8.084 -1.773 1.00 78.50 101 LEU A C 1
ATOM 841 O O . LEU A 1 101 ? -20.809 8.517 -2.535 1.00 78.50 101 LEU A O 1
ATOM 845 N N . GLN A 1 102 ? -19.333 8.852 -0.883 1.00 70.88 102 GLN A N 1
ATOM 846 C CA . GLN A 1 102 ? -19.644 10.265 -0.725 1.00 70.88 102 GLN A CA 1
ATOM 847 C C . GLN A 1 102 ? -18.494 11.079 -1.283 1.00 70.88 102 GLN A C 1
ATOM 849 O O . GLN A 1 102 ? -17.399 11.029 -0.748 1.00 70.88 102 GLN A O 1
ATOM 854 N N . TYR A 1 103 ? -18.747 11.827 -2.353 1.00 65.75 103 TYR A N 1
ATOM 855 C CA . TYR A 1 103 ? -17.742 12.660 -3.023 1.00 65.75 103 TYR A CA 1
ATOM 856 C C . TYR A 1 103 ? -17.760 14.126 -2.564 1.00 65.75 103 TYR A C 1
ATOM 858 O O . TYR A 1 103 ? -16.924 14.921 -2.987 1.00 65.75 103 TYR A O 1
ATOM 866 N N . GLU A 1 104 ? -18.726 14.504 -1.726 1.00 55.56 104 GLU A N 1
ATOM 867 C CA . GLU A 1 104 ? -18.884 15.871 -1.222 1.00 55.56 104 GLU A CA 1
ATOM 868 C C . GLU A 1 104 ? -18.187 16.050 0.138 1.00 55.56 104 GLU A C 1
ATOM 870 O O . GLU A 1 104 ? -17.954 15.063 0.829 1.00 55.56 104 GLU A O 1
ATOM 875 N N . ASN A 1 105 ? -17.852 17.311 0.474 1.00 53.75 105 ASN A N 1
ATOM 876 C CA . ASN A 1 105 ? -17.053 17.857 1.602 1.00 53.75 105 ASN A CA 1
ATOM 877 C C . ASN A 1 105 ? -17.469 17.442 3.038 1.00 53.75 105 ASN A C 1
ATOM 879 O O . ASN A 1 105 ? -17.392 18.237 3.979 1.00 53.75 105 ASN A O 1
ATOM 883 N N . ASP A 1 106 ? -17.921 16.217 3.238 1.00 60.84 106 ASP A N 1
ATOM 884 C CA . ASP A 1 106 ? -18.158 15.663 4.553 1.00 60.84 106 ASP A CA 1
ATOM 885 C C . ASP A 1 106 ? -16.836 15.483 5.301 1.00 60.84 106 ASP A C 1
ATOM 887 O O . ASP A 1 106 ? -15.789 15.174 4.726 1.00 60.84 106 ASP A O 1
ATOM 891 N N . MET A 1 107 ? -16.905 15.667 6.617 1.00 67.88 107 MET A N 1
ATOM 892 C CA . MET A 1 107 ? -15.760 15.503 7.504 1.00 67.88 107 MET A CA 1
ATOM 893 C C . MET A 1 107 ? -15.127 14.114 7.337 1.00 67.88 107 MET A C 1
ATOM 895 O O . MET A 1 107 ? -15.833 13.102 7.249 1.00 67.88 107 MET A O 1
ATOM 899 N N . LEU A 1 108 ? -13.791 14.092 7.280 1.00 79.69 108 LEU A N 1
ATOM 900 C CA . LEU A 1 108 ? -12.993 12.869 7.206 1.00 79.69 108 LEU A CA 1
ATOM 901 C C . LEU A 1 108 ? -13.310 11.979 8.409 1.00 79.69 108 LEU A C 1
ATOM 903 O O . LEU A 1 108 ? -13.450 12.480 9.520 1.00 79.69 108 LEU A O 1
ATOM 907 N N . ASP A 1 109 ? -13.427 10.672 8.192 1.00 86.19 109 ASP A N 1
ATOM 908 C CA . ASP A 1 109 ? -13.567 9.720 9.291 1.00 86.19 109 ASP A CA 1
ATOM 909 C C . ASP A 1 109 ? -12.256 9.596 10.094 1.00 86.19 109 ASP A C 1
ATOM 911 O O . ASP A 1 109 ? -11.177 9.970 9.626 1.00 86.19 109 ASP A O 1
ATOM 915 N N . VAL A 1 110 ? -12.354 9.031 11.300 1.00 90.00 110 VAL A N 1
ATOM 916 C CA . VAL A 1 110 ? -11.231 8.846 12.238 1.00 90.00 110 VAL A CA 1
ATOM 917 C C . VAL A 1 110 ? -10.067 8.075 11.617 1.00 90.00 110 VAL A C 1
ATOM 919 O O . VAL A 1 110 ? -8.906 8.367 11.900 1.00 90.00 110 VAL A O 1
ATOM 922 N N . VAL A 1 111 ? -10.334 7.091 10.756 1.00 92.69 111 VAL A N 1
ATOM 923 C CA . VAL A 1 111 ? -9.269 6.302 10.126 1.00 92.69 111 VAL A CA 1
ATOM 924 C C . VAL A 1 111 ? -8.554 7.135 9.079 1.00 92.69 111 VAL A C 1
ATOM 926 O O . VAL A 1 111 ? -7.324 7.162 9.058 1.00 92.69 111 VAL A O 1
ATOM 929 N N . THR A 1 112 ? -9.302 7.859 8.248 1.00 91.75 112 THR A N 1
ATOM 930 C CA . THR A 1 112 ? -8.728 8.766 7.251 1.00 91.75 112 THR A CA 1
ATOM 931 C C . THR A 1 112 ? -7.902 9.880 7.915 1.00 91.75 112 THR A C 1
ATOM 933 O O . THR A 1 112 ? -6.799 10.181 7.447 1.00 91.75 112 THR A O 1
ATOM 936 N N . LEU A 1 113 ? -8.374 10.438 9.037 1.00 91.94 113 LEU A N 1
ATOM 937 C CA . LEU A 1 113 ? -7.607 11.385 9.856 1.00 91.94 113 LEU A CA 1
ATOM 938 C C . LEU A 1 113 ? -6.351 10.734 10.441 1.00 91.94 113 LEU A C 1
ATOM 940 O O . LEU A 1 113 ? -5.258 11.265 10.290 1.00 91.94 113 LEU A O 1
ATOM 944 N N . SER A 1 114 ? -6.463 9.542 11.024 1.00 94.50 114 SER A N 1
ATOM 945 C CA . SER A 1 114 ? -5.317 8.828 11.603 1.00 94.50 114 SER A CA 1
ATOM 946 C C . SER A 1 114 ? -4.238 8.503 10.562 1.00 94.50 114 SER A C 1
ATOM 948 O O . SER A 1 114 ? -3.049 8.621 10.847 1.00 94.50 114 SER A O 1
ATOM 950 N N . VAL A 1 115 ? -4.623 8.149 9.331 1.00 94.94 115 VAL A N 1
ATOM 951 C CA . VAL A 1 115 ? -3.676 7.936 8.222 1.00 94.94 115 VAL A CA 1
ATOM 952 C C . VAL A 1 115 ? -2.923 9.218 7.853 1.00 94.94 115 VAL A C 1
ATOM 954 O O . VAL A 1 115 ? -1.738 9.149 7.522 1.00 94.94 115 VAL A O 1
ATOM 957 N N . SER A 1 116 ? -3.600 10.363 7.903 1.00 89.88 116 SER A N 1
ATOM 958 C CA . SER A 1 116 ? -3.057 11.649 7.451 1.00 89.88 116 SER A CA 1
ATOM 959 C C . SER A 1 116 ? -2.243 12.354 8.542 1.00 89.88 116 SER A C 1
ATOM 961 O O . SER A 1 116 ? -1.166 12.880 8.267 1.00 89.88 116 SER A O 1
ATOM 963 N N . ASP A 1 117 ? -2.727 12.305 9.785 1.00 90.75 117 ASP A N 1
ATOM 964 C CA . ASP A 1 117 ? -2.312 13.217 10.853 1.00 90.75 117 ASP A CA 1
ATOM 965 C C . ASP A 1 117 ? -1.652 12.509 12.050 1.00 90.75 117 ASP A C 1
ATOM 967 O O . ASP A 1 117 ? -0.930 13.152 12.815 1.00 90.75 117 ASP A O 1
ATOM 971 N N . SER A 1 118 ? -1.868 11.198 12.246 1.00 94.38 118 SER A N 1
ATOM 972 C CA . SER A 1 118 ? -1.423 10.497 13.463 1.00 94.38 118 SER A CA 1
ATOM 973 C C . SER A 1 118 ? -1.087 9.019 13.235 1.00 94.38 118 SER A C 1
ATOM 975 O O . SER A 1 118 ? -1.884 8.112 13.495 1.00 94.38 118 SER A O 1
ATOM 977 N N . LEU A 1 119 ? 0.165 8.752 12.840 1.00 95.94 119 LEU A N 1
ATOM 978 C CA . LEU A 1 119 ? 0.691 7.384 12.753 1.00 95.94 119 LEU A CA 1
ATOM 979 C C . LEU A 1 119 ? 0.508 6.573 14.056 1.00 95.94 119 LEU A C 1
ATOM 981 O O . LEU A 1 119 ? 0.148 5.403 13.949 1.00 95.94 119 LEU A O 1
ATOM 985 N N . PRO A 1 120 ? 0.713 7.121 15.274 1.00 97.06 120 PRO A N 1
ATOM 986 C CA . PRO A 1 120 ? 0.467 6.373 16.509 1.00 97.06 120 PRO A CA 1
ATOM 987 C C . PRO A 1 120 ? -0.983 5.903 16.669 1.00 97.06 120 PRO A C 1
ATOM 989 O O . PRO A 1 120 ? -1.210 4.785 17.128 1.00 97.06 120 PRO A O 1
ATOM 992 N N . ASP A 1 121 ? -1.958 6.719 16.268 1.00 96.31 121 ASP A N 1
ATOM 993 C CA . ASP A 1 121 ? -3.374 6.351 16.359 1.00 96.31 121 ASP A CA 1
ATOM 994 C C . ASP A 1 121 ? -3.730 5.298 15.299 1.00 96.31 121 ASP A C 1
ATOM 996 O O . ASP A 1 121 ? -4.385 4.302 15.609 1.00 96.31 121 ASP A O 1
ATOM 1000 N N . LEU A 1 122 ? -3.192 5.425 14.078 1.00 97.31 122 LEU A N 1
ATOM 1001 C CA . LEU A 1 122 ? -3.293 4.376 13.058 1.00 97.31 122 LEU A CA 1
ATOM 1002 C C . LEU A 1 122 ? -2.684 3.052 13.545 1.00 97.31 122 LEU A C 1
ATOM 1004 O O . LEU A 1 122 ? -3.263 1.981 13.360 1.00 97.31 122 LEU A O 1
ATOM 1008 N N . VAL A 1 123 ? -1.509 3.117 14.174 1.00 97.38 123 VAL A N 1
ATOM 1009 C CA . VAL A 1 123 ? -0.809 1.959 14.740 1.00 97.38 123 VAL A CA 1
ATOM 1010 C C . VAL A 1 123 ? -1.685 1.246 15.760 1.00 97.38 123 VAL A C 1
ATOM 1012 O O . VAL A 1 123 ? -1.818 0.023 15.685 1.00 97.38 123 VAL A O 1
ATOM 1015 N N . PHE A 1 124 ? -2.308 2.008 16.658 1.00 95.88 124 PHE A N 1
ATOM 1016 C CA . PHE A 1 124 ? -3.205 1.494 17.683 1.00 95.88 124 PHE A CA 1
ATOM 1017 C C . PHE A 1 124 ? -4.424 0.788 17.069 1.00 95.88 124 PHE A C 1
ATOM 1019 O O . PHE A 1 124 ? -4.690 -0.371 17.391 1.00 95.88 124 PHE A O 1
ATOM 1026 N N . LEU A 1 125 ? -5.102 1.426 16.106 1.00 95.81 125 LEU A N 1
ATOM 1027 C CA . LEU A 1 125 ? -6.259 0.843 15.411 1.00 95.81 125 LEU A CA 1
ATOM 1028 C C . LEU A 1 125 ? -5.934 -0.505 14.746 1.00 95.81 125 LEU A C 1
ATOM 1030 O O . LEU A 1 125 ? -6.737 -1.437 14.807 1.00 95.81 125 LEU A O 1
ATOM 1034 N N . ILE A 1 126 ? -4.753 -0.625 14.128 1.00 96.56 126 ILE A N 1
ATOM 1035 C CA . ILE A 1 126 ? -4.328 -1.860 13.451 1.00 96.56 126 ILE A CA 1
ATOM 1036 C C . ILE A 1 126 ? -3.845 -2.918 14.449 1.00 96.56 126 ILE A C 1
ATOM 1038 O O . ILE A 1 126 ? -4.069 -4.107 14.235 1.00 96.56 126 ILE A O 1
ATOM 1042 N N . GLN A 1 127 ? -3.163 -2.524 15.529 1.00 95.06 127 GLN A N 1
ATOM 1043 C CA . GLN A 1 127 ? -2.687 -3.463 16.555 1.00 95.06 127 GLN A CA 1
ATOM 1044 C C . GLN A 1 127 ? -3.832 -4.181 17.267 1.00 95.06 127 GLN A C 1
ATOM 1046 O O . GLN A 1 127 ? -3.692 -5.361 17.576 1.00 95.06 127 GLN A O 1
ATOM 1051 N N . HIS A 1 128 ? -4.956 -3.494 17.467 1.00 92.62 128 HIS A N 1
ATOM 1052 C CA . HIS A 1 128 ? -6.144 -4.047 18.115 1.00 92.62 128 HIS A CA 1
ATOM 1053 C C . HIS A 1 128 ? -7.191 -4.597 17.123 1.00 92.62 128 HIS A C 1
ATOM 1055 O O . HIS A 1 128 ? -8.333 -4.821 17.507 1.00 92.62 128 HIS A O 1
ATOM 1061 N N . ASP A 1 129 ? -6.820 -4.811 15.849 1.00 93.81 129 ASP A N 1
ATOM 1062 C CA . ASP A 1 129 ? -7.678 -5.339 14.762 1.00 93.81 129 ASP A CA 1
ATOM 1063 C C . ASP A 1 129 ? -9.043 -4.624 14.615 1.00 93.81 129 ASP A C 1
ATOM 1065 O O . ASP A 1 129 ? -10.025 -5.206 14.137 1.00 93.81 129 ASP A O 1
ATOM 1069 N N . ILE A 1 130 ? -9.092 -3.340 14.998 1.00 93.81 130 ILE A N 1
ATOM 1070 C CA . ILE A 1 130 ? -10.244 -2.447 14.799 1.00 93.81 130 ILE A CA 1
ATOM 1071 C C . ILE A 1 130 ? -10.362 -2.114 13.309 1.00 93.81 130 ILE A C 1
ATOM 1073 O O . ILE A 1 130 ? -11.453 -2.103 12.739 1.00 93.81 130 ILE A O 1
ATOM 1077 N N . VAL A 1 131 ? -9.214 -1.881 12.669 1.00 95.56 131 VAL A N 1
ATOM 1078 C CA . VAL A 1 131 ? -9.078 -1.590 11.241 1.00 95.56 131 VAL A CA 1
ATOM 1079 C C . VAL A 1 131 ? -7.998 -2.485 10.659 1.00 95.56 131 VAL A C 1
ATOM 1081 O O . VAL A 1 131 ? -6.972 -2.722 11.298 1.00 95.56 131 VAL A O 1
ATOM 1084 N N . ARG A 1 132 ? -8.185 -2.945 9.419 1.00 96.19 132 ARG A N 1
ATOM 1085 C CA . ARG A 1 132 ? -7.148 -3.698 8.709 1.00 96.19 1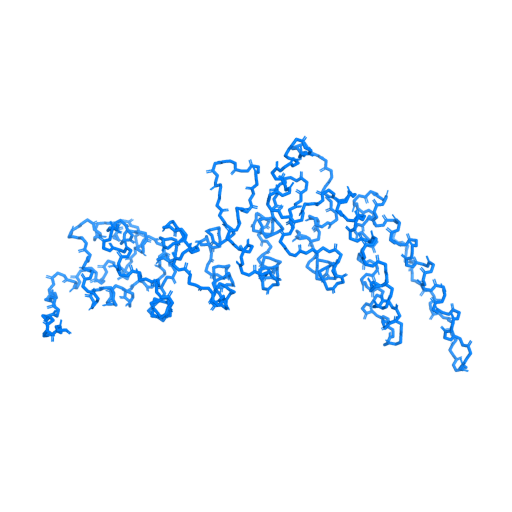32 ARG A CA 1
ATOM 1086 C C . ARG A 1 132 ? -6.468 -2.842 7.648 1.00 96.19 132 ARG A C 1
ATOM 1088 O O . ARG A 1 132 ? -7.123 -2.011 7.023 1.00 96.19 132 ARG A O 1
ATOM 1095 N N . PRO A 1 133 ? -5.171 -3.075 7.376 1.00 96.44 133 PRO A N 1
ATOM 1096 C CA . PRO A 1 133 ? -4.413 -2.226 6.462 1.00 96.44 133 PRO A CA 1
ATOM 1097 C C . PRO A 1 133 ? -4.972 -2.155 5.030 1.00 96.44 133 PRO A C 1
ATOM 1099 O O . PRO A 1 133 ? -4.756 -1.160 4.349 1.00 96.44 133 PRO A O 1
ATOM 1102 N N . HIS A 1 134 ? -5.662 -3.204 4.571 1.00 95.94 134 HIS A N 1
ATOM 1103 C CA . HIS A 1 134 ? -6.187 -3.329 3.205 1.00 95.94 134 HIS A CA 1
ATOM 1104 C C . HIS A 1 134 ? -7.603 -2.759 3.023 1.00 95.94 134 HIS A C 1
ATOM 1106 O O . HIS A 1 134 ? -8.164 -2.894 1.941 1.00 95.94 134 HIS A O 1
ATOM 1112 N N . TYR A 1 135 ? -8.186 -2.159 4.064 1.00 96.38 135 TYR A N 1
ATOM 1113 C CA . TYR A 1 135 ? -9.521 -1.577 3.977 1.00 96.38 135 TYR A CA 1
ATOM 1114 C C . TYR A 1 135 ? -9.561 -0.375 3.033 1.00 96.38 135 TYR A C 1
ATOM 1116 O O . TYR A 1 135 ? -8.552 0.296 2.787 1.00 96.38 135 TYR A O 1
ATOM 1124 N N . TYR A 1 136 ? -10.765 -0.098 2.546 1.00 94.75 136 TYR A N 1
ATOM 1125 C CA . TYR A 1 136 ? -11.093 1.083 1.760 1.00 94.75 136 TYR A CA 1
ATOM 1126 C C . TYR A 1 136 ? -11.979 1.993 2.593 1.00 94.75 136 TYR A C 1
ATOM 1128 O O . TYR A 1 136 ? -12.815 1.519 3.359 1.00 94.75 136 TYR A O 1
ATOM 1136 N N . ASN A 1 137 ? -11.792 3.299 2.468 1.00 92.88 137 ASN A N 1
ATOM 1137 C CA . ASN A 1 137 ? -12.652 4.258 3.144 1.00 92.88 137 ASN A CA 1
ATOM 1138 C C . ASN A 1 137 ? -13.902 4.588 2.316 1.00 92.88 137 ASN A C 1
ATOM 1140 O O . ASN A 1 137 ? -14.076 4.138 1.183 1.00 92.88 137 ASN A O 1
ATOM 1144 N N . ARG A 1 138 ? -14.739 5.460 2.873 1.00 89.50 138 ARG A N 1
ATOM 1145 C CA . ARG A 1 138 ? -15.977 5.971 2.269 1.00 89.50 138 ARG A CA 1
ATOM 1146 C C . ARG A 1 138 ? -15.825 6.712 0.937 1.00 89.50 138 ARG A C 1
ATOM 1148 O O . ARG A 1 138 ? -16.829 6.969 0.279 1.00 89.50 138 ARG A O 1
ATOM 1155 N N . PHE A 1 139 ? -14.601 7.091 0.568 1.00 89.62 139 PHE A N 1
ATOM 1156 C CA . PHE A 1 139 ? -14.275 7.707 -0.722 1.00 89.62 139 PHE A CA 1
ATOM 1157 C C . PHE A 1 139 ? -13.816 6.664 -1.749 1.00 89.62 139 PHE A C 1
ATOM 1159 O O . PHE A 1 139 ? -13.505 7.003 -2.886 1.00 89.62 139 PHE A O 1
ATOM 1166 N N . GLY A 1 140 ? -13.764 5.387 -1.359 1.00 91.31 140 GLY A N 1
ATOM 1167 C CA . GLY A 1 140 ? -13.334 4.305 -2.229 1.00 91.31 140 GLY A CA 1
ATOM 1168 C C . GLY A 1 140 ? -11.817 4.222 -2.362 1.00 91.31 140 GLY A C 1
ATOM 1169 O O . GLY A 1 140 ? -11.311 3.660 -3.330 1.00 91.31 140 GLY A O 1
ATOM 1170 N N . HIS A 1 141 ? -11.074 4.797 -1.419 1.00 92.94 141 HIS A N 1
ATOM 1171 C CA . HIS A 1 141 ? -9.617 4.800 -1.415 1.00 92.94 141 HIS A CA 1
ATOM 1172 C C . HIS A 1 141 ? -9.096 3.769 -0.422 1.00 92.94 141 HIS A C 1
ATOM 1174 O O . HIS A 1 141 ? -9.507 3.770 0.740 1.00 92.94 141 HIS A O 1
ATOM 1180 N N . SER A 1 142 ? -8.152 2.928 -0.848 1.00 95.19 142 SER A N 1
ATOM 1181 C CA . SER A 1 142 ? -7.402 2.091 0.094 1.00 95.19 142 SER A CA 1
ATOM 1182 C C . SER A 1 142 ? -6.654 2.974 1.096 1.00 95.19 142 SER A C 1
ATOM 1184 O O . SER A 1 142 ? -6.189 4.066 0.750 1.00 95.19 142 SER A O 1
ATOM 1186 N N . LEU A 1 143 ? -6.462 2.500 2.329 1.00 95.94 143 LEU A N 1
ATOM 1187 C CA . LEU A 1 143 ? -5.720 3.276 3.333 1.00 95.94 143 LEU A CA 1
ATOM 1188 C C . LEU A 1 143 ? -4.288 3.607 2.876 1.00 95.94 143 LEU A C 1
ATOM 1190 O O . LEU A 1 143 ? -3.775 4.690 3.154 1.00 95.94 143 LEU A O 1
ATOM 1194 N N . SER A 1 144 ? -3.647 2.709 2.122 1.00 95.06 144 SER A N 1
ATOM 1195 C CA . SER A 1 144 ? -2.344 2.976 1.503 1.00 95.06 144 SER A CA 1
ATOM 1196 C C . SER A 1 144 ? -2.409 4.067 0.438 1.00 95.06 144 SER A C 1
ATOM 1198 O O . SER A 1 144 ? -1.490 4.875 0.349 1.00 95.06 144 SER A O 1
ATOM 1200 N N . PHE A 1 145 ? -3.478 4.126 -0.360 1.00 93.69 145 PHE A N 1
ATOM 1201 C CA . PHE A 1 145 ? -3.642 5.193 -1.345 1.00 93.69 145 PHE A CA 1
ATOM 1202 C C . PHE A 1 145 ? -3.797 6.555 -0.675 1.00 93.69 145 PHE A C 1
ATOM 1204 O O . PHE A 1 145 ? -3.156 7.513 -1.096 1.00 93.69 145 PHE A O 1
ATOM 1211 N N . LEU A 1 146 ? -4.567 6.625 0.413 1.00 93.19 146 LEU A N 1
ATOM 1212 C CA . LEU A 1 146 ? -4.699 7.845 1.210 1.00 93.19 146 LEU A CA 1
ATOM 1213 C C . LEU A 1 146 ? -3.345 8.300 1.754 1.00 93.19 146 LEU A C 1
ATOM 1215 O O . LEU A 1 146 ? -2.958 9.448 1.553 1.00 93.19 146 LEU A O 1
ATOM 1219 N N . ALA A 1 147 ? -2.590 7.386 2.372 1.00 94.75 147 ALA A N 1
ATOM 1220 C CA . ALA A 1 147 ? -1.256 7.692 2.881 1.00 94.75 147 ALA A CA 1
ATOM 1221 C C . ALA A 1 147 ? -0.328 8.211 1.769 1.00 94.75 147 ALA A C 1
ATOM 1223 O O . ALA A 1 147 ? 0.435 9.154 1.978 1.00 94.75 147 ALA A O 1
ATOM 1224 N N . PHE A 1 148 ? -0.418 7.622 0.572 1.00 92.25 148 PHE A N 1
ATOM 1225 C CA . PHE A 1 148 ? 0.321 8.070 -0.604 1.00 92.25 148 PHE A CA 1
ATOM 1226 C C . PHE A 1 148 ? -0.086 9.486 -1.041 1.00 92.25 148 PHE A C 1
A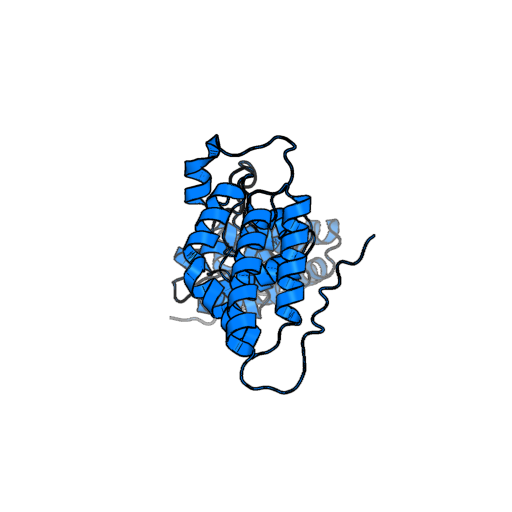TOM 1228 O O . PHE A 1 148 ? 0.785 10.346 -1.174 1.00 92.25 148 PHE A O 1
ATOM 1235 N N . GLN A 1 149 ? -1.385 9.749 -1.224 1.00 91.25 149 GLN A N 1
ATOM 1236 C CA . GLN A 1 149 ? -1.894 11.052 -1.669 1.00 91.25 149 GLN A CA 1
ATOM 1237 C C . GLN A 1 149 ? -1.542 12.183 -0.695 1.00 91.25 149 GLN A C 1
ATOM 1239 O O . GLN A 1 149 ? -1.240 13.293 -1.129 1.00 91.25 149 GLN A O 1
ATOM 1244 N N . GLN A 1 150 ? -1.523 11.893 0.608 1.00 90.38 150 GLN A N 1
ATOM 1245 C CA . GLN A 1 150 ? -1.184 12.861 1.656 1.00 90.38 150 GLN A CA 1
ATOM 1246 C C . GLN A 1 150 ? 0.328 13.005 1.896 1.00 90.38 150 GLN A C 1
ATOM 1248 O O . GLN A 1 150 ? 0.758 13.812 2.716 1.00 90.38 150 GLN A O 1
ATOM 1253 N N . GLY A 1 151 ? 1.170 12.224 1.208 1.00 90.88 151 GLY A N 1
ATOM 1254 C CA . GLY A 1 151 ? 2.618 12.227 1.430 1.00 90.88 151 GLY A CA 1
ATOM 1255 C C . GLY A 1 151 ? 3.050 11.631 2.778 1.00 90.88 151 GLY A C 1
ATOM 1256 O O . GLY A 1 151 ? 4.201 11.807 3.185 1.00 90.88 151 GLY A O 1
ATOM 1257 N N . ALA A 1 152 ? 2.170 10.892 3.458 1.00 93.06 152 ALA A N 1
ATOM 1258 C CA . ALA A 1 152 ? 2.429 10.211 4.724 1.00 93.06 152 ALA A CA 1
ATOM 1259 C C . ALA A 1 152 ? 3.217 8.903 4.494 1.00 93.06 152 ALA A C 1
ATOM 1261 O O . ALA A 1 152 ? 2.714 7.793 4.679 1.00 93.06 152 ALA A O 1
ATOM 1262 N N . ILE A 1 153 ? 4.480 9.028 4.064 1.00 92.12 153 ILE A N 1
ATOM 1263 C CA . ILE A 1 153 ? 5.337 7.897 3.652 1.00 92.12 153 ILE A CA 1
ATOM 1264 C C . ILE A 1 153 ? 5.476 6.840 4.760 1.00 92.12 153 ILE A C 1
ATOM 1266 O O . ILE A 1 153 ? 5.453 5.643 4.471 1.00 92.12 153 ILE A O 1
ATOM 1270 N N . GLU A 1 154 ? 5.600 7.257 6.022 1.00 94.44 154 GLU A N 1
ATOM 1271 C CA . GLU A 1 154 ? 5.721 6.330 7.155 1.00 94.44 154 GLU A CA 1
ATOM 1272 C C . GLU A 1 154 ? 4.437 5.516 7.366 1.00 94.44 154 GLU A C 1
ATOM 1274 O O . GLU A 1 154 ? 4.503 4.299 7.543 1.00 94.44 154 GLU A O 1
ATOM 1279 N N . ALA A 1 155 ? 3.267 6.157 7.258 1.00 96.12 155 ALA A N 1
ATOM 1280 C CA . ALA A 1 155 ? 1.975 5.478 7.318 1.00 96.12 155 ALA A CA 1
ATOM 1281 C C . ALA A 1 155 ? 1.803 4.503 6.148 1.00 96.12 155 ALA A C 1
ATOM 1283 O O . ALA A 1 155 ? 1.403 3.358 6.359 1.00 96.12 155 ALA A O 1
ATOM 1284 N N . PHE A 1 156 ? 2.193 4.905 4.934 1.00 95.75 156 PHE A N 1
ATOM 1285 C CA . PHE A 1 156 ? 2.185 4.024 3.764 1.00 95.75 156 PHE A CA 1
ATOM 1286 C C . PHE A 1 156 ? 3.015 2.757 4.011 1.00 95.75 156 PHE A C 1
ATOM 1288 O O . PHE A 1 156 ? 2.534 1.639 3.822 1.00 95.75 156 PHE A O 1
ATOM 1295 N N . GLN A 1 157 ? 4.262 2.918 4.461 1.00 94.81 157 GLN A N 1
ATOM 1296 C CA . GLN A 1 157 ? 5.156 1.791 4.735 1.00 94.81 157 GLN A CA 1
ATOM 1297 C C . GLN A 1 157 ? 4.603 0.893 5.842 1.00 94.81 157 GLN A C 1
ATOM 1299 O O . GLN A 1 157 ? 4.604 -0.333 5.704 1.00 94.81 157 GLN A O 1
ATOM 1304 N N . TYR A 1 158 ? 4.087 1.491 6.914 1.00 95.81 158 TYR A N 1
ATOM 1305 C CA . TYR A 1 158 ? 3.475 0.757 8.011 1.00 95.81 158 TYR A CA 1
ATOM 1306 C C . TYR A 1 158 ? 2.300 -0.108 7.539 1.00 95.81 158 TYR A C 1
ATOM 1308 O O . TYR A 1 158 ? 2.268 -1.308 7.818 1.00 95.81 158 TYR A O 1
ATOM 1316 N N . LEU A 1 159 ? 1.388 0.470 6.755 1.00 96.88 159 LEU A N 1
ATOM 1317 C CA . LEU A 1 159 ? 0.243 -0.235 6.184 1.00 96.88 159 LEU A CA 1
ATOM 1318 C C . LEU A 1 159 ? 0.694 -1.406 5.304 1.00 96.88 159 LEU A C 1
ATOM 1320 O O . LEU A 1 159 ? 0.303 -2.547 5.549 1.00 96.88 159 LEU A O 1
ATOM 1324 N N . VAL A 1 160 ? 1.574 -1.149 4.333 1.00 95.25 160 VAL A N 1
ATOM 1325 C CA . VAL A 1 160 ? 2.066 -2.162 3.384 1.00 95.25 160 VAL A CA 1
ATOM 1326 C C . VAL A 1 160 ? 2.737 -3.334 4.096 1.00 95.25 160 VAL A C 1
ATOM 1328 O O . VAL A 1 160 ? 2.468 -4.488 3.763 1.00 95.25 160 VAL A O 1
ATOM 1331 N N . THR A 1 161 ? 3.569 -3.077 5.110 1.00 93.50 161 THR A N 1
ATOM 1332 C CA . THR A 1 161 ? 4.274 -4.159 5.825 1.00 93.50 161 THR A CA 1
ATOM 1333 C C . THR A 1 161 ? 3.334 -5.121 6.556 1.00 93.50 161 THR A C 1
ATOM 1335 O O . THR A 1 161 ? 3.695 -6.284 6.762 1.00 93.50 161 THR A O 1
ATOM 1338 N N . ARG A 1 162 ? 2.119 -4.672 6.894 1.00 94.94 162 ARG A N 1
ATOM 1339 C CA . ARG A 1 162 ? 1.079 -5.480 7.544 1.00 94.94 162 ARG A CA 1
ATOM 1340 C C . ARG A 1 162 ? -0.009 -5.993 6.607 1.00 94.94 162 ARG A C 1
ATOM 1342 O O . ARG A 1 162 ? -0.869 -6.754 7.045 1.00 94.94 162 ARG A O 1
ATOM 1349 N N . MET A 1 163 ? 0.015 -5.626 5.330 1.00 93.81 163 MET A N 1
ATOM 1350 C CA . MET A 1 163 ? -0.878 -6.224 4.342 1.00 93.81 163 MET A CA 1
ATOM 1351 C C . MET A 1 163 ? -0.423 -7.637 3.979 1.00 93.81 163 MET A C 1
ATOM 1353 O O . MET A 1 163 ? 0.772 -7.935 3.894 1.00 93.81 163 MET A O 1
ATOM 1357 N N . SER A 1 164 ? -1.396 -8.508 3.700 1.00 91.56 164 SER A N 1
ATOM 1358 C CA . SER A 1 164 ? -1.099 -9.719 2.938 1.00 91.56 164 SER A CA 1
ATOM 1359 C C . SER A 1 164 ? -0.721 -9.317 1.505 1.00 91.56 164 SER A C 1
ATOM 1361 O O . SER A 1 164 ? -1.397 -8.450 0.944 1.00 91.56 164 SER A O 1
ATOM 1363 N N . PRO A 1 165 ? 0.306 -9.941 0.898 1.00 91.25 165 PRO A N 1
ATOM 1364 C CA . PRO A 1 165 ? 0.831 -9.533 -0.403 1.00 91.25 165 PRO A CA 1
ATOM 1365 C C . PRO A 1 165 ? -0.210 -9.450 -1.527 1.00 91.25 165 PRO A C 1
ATOM 1367 O O . PRO A 1 165 ? -0.083 -8.607 -2.406 1.00 91.25 165 PRO A O 1
ATOM 1370 N N . ILE A 1 166 ? -1.261 -10.278 -1.481 1.00 90.06 166 ILE A N 1
ATOM 1371 C CA . ILE A 1 166 ? -2.332 -10.268 -2.490 1.00 90.06 166 ILE A CA 1
ATOM 1372 C C . ILE A 1 166 ? -3.066 -8.922 -2.555 1.00 90.06 166 ILE A C 1
ATOM 1374 O O . ILE A 1 166 ? -3.438 -8.482 -3.635 1.00 90.06 166 ILE A O 1
ATOM 1378 N N . HIS A 1 167 ? -3.206 -8.226 -1.424 1.00 92.44 167 HIS A N 1
ATOM 1379 C CA . HIS A 1 167 ? -3.895 -6.936 -1.382 1.00 92.44 167 HIS A CA 1
ATOM 1380 C C . HIS A 1 167 ? -3.084 -5.828 -2.051 1.00 92.44 167 HIS A C 1
ATOM 1382 O O . HIS A 1 167 ? -3.668 -4.865 -2.523 1.00 92.44 167 HIS A O 1
ATOM 1388 N N . LEU A 1 168 ? -1.757 -5.968 -2.162 1.00 93.12 168 LEU A N 1
ATOM 1389 C CA . LEU A 1 168 ? -0.918 -4.986 -2.861 1.00 93.12 168 LEU A CA 1
ATOM 1390 C C . LEU A 1 168 ? -1.186 -4.951 -4.372 1.00 93.12 168 LEU A C 1
ATOM 1392 O O . LEU A 1 168 ? -0.764 -4.021 -5.055 1.00 93.12 168 LEU A O 1
ATOM 1396 N N . LEU A 1 169 ? -1.861 -5.975 -4.886 1.00 90.75 169 LEU A N 1
ATOM 1397 C CA . LEU A 1 169 ? -2.209 -6.125 -6.293 1.00 90.75 169 LEU A CA 1
ATOM 1398 C C . LEU A 1 169 ? -3.638 -5.659 -6.584 1.00 90.75 169 LEU A C 1
ATOM 1400 O O . LEU A 1 169 ? -3.999 -5.525 -7.749 1.00 90.75 169 LEU A O 1
ATOM 1404 N N . ALA A 1 170 ? -4.432 -5.389 -5.544 1.00 91.00 170 ALA A N 1
ATOM 1405 C CA . ALA A 1 170 ? -5.746 -4.786 -5.699 1.00 91.00 170 ALA A CA 1
ATOM 1406 C C . ALA A 1 170 ? -5.606 -3.326 -6.173 1.00 91.00 170 ALA A C 1
ATOM 1408 O O . ALA A 1 170 ? -4.633 -2.656 -5.788 1.00 91.00 170 ALA A O 1
ATOM 1409 N N . PRO A 1 171 ? -6.548 -2.818 -6.989 1.00 92.50 171 PRO A N 1
ATOM 1410 C CA . PRO A 1 171 ? -6.553 -1.418 -7.394 1.00 92.50 171 PRO A CA 1
ATOM 1411 C C . PRO A 1 171 ? -6.665 -0.507 -6.176 1.00 92.50 171 PRO A C 1
ATOM 1413 O O . PRO A 1 171 ? -7.492 -0.719 -5.302 1.00 92.50 171 PRO A O 1
ATOM 1416 N N . ALA A 1 172 ? -5.839 0.527 -6.105 1.00 92.62 172 ALA A N 1
ATOM 1417 C CA . ALA A 1 172 ? -5.698 1.337 -4.903 1.00 92.62 172 ALA A CA 1
ATOM 1418 C C . ALA A 1 172 ? -6.895 2.270 -4.635 1.00 92.62 172 ALA A C 1
ATOM 1420 O O . ALA A 1 172 ? -7.027 2.785 -3.518 1.00 92.62 172 ALA A O 1
ATOM 1421 N N . SER A 1 173 ? -7.741 2.486 -5.646 1.00 91.38 173 SER A N 1
ATOM 1422 C CA . SER A 1 173 ? -8.944 3.315 -5.611 1.00 91.38 173 SER A CA 1
ATOM 1423 C C . SER A 1 173 ? -10.009 2.767 -6.567 1.00 91.38 173 SER A C 1
ATOM 1425 O O . SER A 1 173 ? -9.674 2.291 -7.652 1.00 91.38 173 SER A O 1
ATOM 1427 N N . ILE A 1 174 ? -11.285 2.868 -6.180 1.00 88.75 174 ILE A N 1
ATOM 1428 C CA . ILE A 1 174 ? -12.445 2.667 -7.076 1.00 88.75 174 ILE A CA 1
ATOM 1429 C C . ILE A 1 174 ? -12.960 3.979 -7.677 1.00 88.75 174 ILE A C 1
ATOM 1431 O O . ILE A 1 174 ? -13.635 3.965 -8.701 1.00 88.75 174 ILE A O 1
ATOM 1435 N N . ALA A 1 175 ? -12.658 5.112 -7.038 1.00 74.25 175 ALA A N 1
ATOM 1436 C CA . ALA A 1 175 ? -13.112 6.431 -7.468 1.00 74.25 175 ALA A CA 1
ATOM 1437 C C . ALA A 1 175 ? -12.305 6.965 -8.658 1.00 74.25 175 ALA A C 1
ATOM 1439 O O . ALA A 1 175 ? -12.820 7.739 -9.461 1.00 74.25 175 ALA A O 1
ATOM 1440 N N . ASP A 1 176 ? -11.047 6.539 -8.775 1.00 65.88 176 ASP A N 1
ATOM 1441 C CA . ASP A 1 176 ? -10.113 7.020 -9.788 1.00 65.88 176 ASP A CA 1
ATOM 1442 C C . ASP A 1 176 ? -10.143 6.096 -11.015 1.00 65.88 176 ASP A C 1
ATOM 1444 O O . ASP A 1 176 ? -9.232 5.303 -11.271 1.00 65.88 176 ASP A O 1
ATOM 1448 N N . THR A 1 177 ? -11.249 6.159 -11.767 1.00 52.88 177 THR A N 1
ATOM 1449 C CA . THR A 1 177 ? -11.486 5.295 -12.939 1.00 52.88 177 THR A CA 1
ATOM 1450 C C . THR A 1 177 ? -10.445 5.470 -14.046 1.00 52.88 177 THR A C 1
ATOM 1452 O O . THR A 1 177 ? -10.350 4.616 -14.924 1.00 52.88 177 THR A O 1
ATOM 1455 N N . GLU A 1 178 ? -9.685 6.571 -14.034 1.00 52.09 178 GLU A N 1
ATOM 1456 C CA . GLU A 1 178 ? -8.627 6.829 -15.015 1.00 52.09 178 GLU A CA 1
ATOM 1457 C C . GLU A 1 178 ? -7.284 6.198 -14.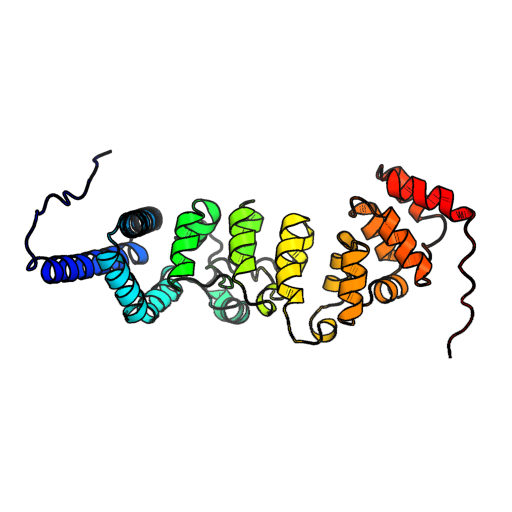641 1.00 52.09 178 GLU A C 1
ATOM 1459 O O . GLU A 1 178 ? -6.524 5.865 -15.550 1.00 52.09 178 GLU A O 1
ATOM 1464 N N . ASP A 1 179 ? -6.989 6.003 -13.349 1.00 63.88 179 ASP A N 1
ATOM 1465 C CA . ASP A 1 179 ? -5.692 5.456 -12.946 1.00 63.88 179 ASP A CA 1
ATOM 1466 C C . ASP A 1 179 ? -5.768 3.941 -12.732 1.00 63.88 179 ASP A C 1
ATOM 1468 O O . ASP A 1 179 ? -4.875 3.242 -13.196 1.00 63.88 179 ASP A O 1
ATOM 1472 N N . GLY A 1 180 ? -6.817 3.394 -12.096 1.00 77.19 180 GLY A N 1
ATOM 1473 C CA . GLY A 1 180 ? -7.026 1.936 -11.955 1.00 77.19 180 GLY A CA 1
ATOM 1474 C C . GLY A 1 180 ? -5.837 1.140 -11.383 1.00 77.19 180 GLY A C 1
ATOM 1475 O O . GLY A 1 180 ? -5.835 -0.092 -11.414 1.00 77.19 180 GLY A O 1
ATOM 1476 N N . ARG A 1 181 ? -4.809 1.838 -10.886 1.00 87.81 181 ARG A N 1
ATOM 1477 C CA . ARG A 1 181 ? -3.503 1.266 -10.591 1.00 87.81 181 ARG A CA 1
ATOM 1478 C C . ARG A 1 181 ? -3.570 0.454 -9.324 1.00 87.81 181 ARG A C 1
ATOM 1480 O O . ARG A 1 181 ? -4.155 0.888 -8.331 1.00 87.81 181 ARG A O 1
ATOM 1487 N N . SER A 1 182 ? -2.893 -0.685 -9.320 1.00 91.69 182 SER A N 1
ATOM 1488 C CA . SER A 1 182 ? -2.670 -1.423 -8.084 1.00 91.69 182 SER A CA 1
ATOM 1489 C C . SER A 1 182 ? -1.803 -0.627 -7.105 1.00 91.69 182 SER A C 1
ATOM 1491 O O . SER A 1 182 ? -1.047 0.273 -7.490 1.00 91.69 182 SER A O 1
ATOM 1493 N N . ILE A 1 183 ? -1.867 -0.973 -5.818 1.00 92.06 183 ILE A N 1
ATOM 1494 C CA . ILE A 1 183 ? -0.993 -0.371 -4.796 1.00 92.06 183 ILE A CA 1
ATOM 1495 C C . ILE A 1 183 ? 0.489 -0.573 -5.168 1.00 92.06 183 ILE A C 1
ATOM 1497 O O . ILE A 1 183 ? 1.297 0.347 -5.024 1.00 92.06 183 ILE A O 1
ATOM 1501 N N . LEU A 1 184 ? 0.849 -1.741 -5.715 1.00 91.50 184 LEU A N 1
ATOM 1502 C CA . LEU A 1 184 ? 2.190 -2.026 -6.230 1.00 91.50 184 LEU A CA 1
ATOM 1503 C C . LEU A 1 184 ? 2.578 -1.089 -7.385 1.00 91.50 184 LEU A C 1
ATOM 1505 O O . LEU A 1 184 ? 3.698 -0.573 -7.403 1.00 91.50 184 LEU A O 1
ATOM 1509 N N . GLN A 1 185 ? 1.670 -0.845 -8.331 1.00 89.00 185 GLN A N 1
ATOM 1510 C CA . GLN A 1 185 ? 1.916 0.063 -9.454 1.00 89.00 185 GLN A CA 1
ATOM 1511 C C . GLN A 1 185 ? 2.109 1.500 -8.977 1.00 89.00 185 GLN A C 1
ATOM 1513 O O . GLN A 1 185 ? 3.050 2.166 -9.409 1.00 89.00 185 GLN A O 1
ATOM 1518 N N . LEU A 1 186 ? 1.296 1.971 -8.032 1.00 88.50 186 LEU A N 1
ATOM 1519 C CA . LEU A 1 186 ? 1.478 3.292 -7.426 1.00 88.50 186 LEU A CA 1
ATOM 1520 C C . LEU A 1 186 ? 2.801 3.420 -6.677 1.00 88.50 186 LEU A C 1
ATOM 1522 O O . LEU A 1 186 ? 3.469 4.451 -6.760 1.00 88.50 186 LEU A O 1
ATOM 1526 N N . ALA A 1 187 ? 3.230 2.359 -5.995 1.00 89.50 187 ALA A N 1
ATOM 1527 C CA . ALA A 1 187 ? 4.497 2.348 -5.282 1.00 89.50 187 ALA A CA 1
ATOM 1528 C C . ALA A 1 187 ? 5.696 2.608 -6.214 1.00 89.50 187 ALA A C 1
ATOM 1530 O O . ALA A 1 187 ? 6.728 3.103 -5.761 1.00 89.50 187 ALA A O 1
ATOM 1531 N N . THR A 1 188 ? 5.552 2.370 -7.523 1.00 86.31 188 THR A N 1
ATOM 1532 C CA . THR A 1 188 ? 6.577 2.673 -8.540 1.00 86.31 188 THR A CA 1
ATOM 1533 C C . THR A 1 188 ? 6.742 4.174 -8.819 1.00 86.31 188 THR A C 1
ATOM 1535 O O . THR A 1 188 ? 7.587 4.586 -9.609 1.00 86.31 188 THR A O 1
ATOM 1538 N N . LEU A 1 189 ? 6.003 5.038 -8.126 1.00 83.75 189 LEU A N 1
ATOM 1539 C CA . LEU A 1 189 ? 6.253 6.479 -8.124 1.00 83.75 189 LEU A CA 1
ATOM 1540 C C . LEU A 1 189 ? 7.360 6.882 -7.134 1.00 83.75 189 LEU A C 1
ATOM 1542 O O . LEU A 1 189 ? 7.870 8.000 -7.208 1.00 83.75 189 LEU A O 1
ATOM 1546 N N . GLY A 1 190 ? 7.797 5.983 -6.239 1.00 84.56 190 GLY A N 1
ATOM 1547 C CA . GLY A 1 190 ? 8.883 6.277 -5.305 1.00 84.56 190 GLY A CA 1
ATOM 1548 C C . GLY A 1 190 ? 9.663 5.047 -4.823 1.00 84.56 190 GLY A C 1
ATOM 1549 O O . GLY A 1 190 ? 9.074 4.054 -4.405 1.00 84.56 190 GLY A O 1
ATOM 1550 N N . PRO A 1 191 ? 11.009 5.112 -4.769 1.00 81.81 191 PRO A N 1
ATOM 1551 C CA . PRO A 1 191 ? 11.850 3.940 -4.507 1.00 81.81 191 PRO A CA 1
ATOM 1552 C C . PRO A 1 191 ? 11.616 3.302 -3.129 1.00 81.81 191 PRO A C 1
ATOM 1554 O O . PRO A 1 191 ? 11.675 2.083 -2.996 1.00 81.81 191 PRO A O 1
ATOM 1557 N N . HIS A 1 192 ? 11.333 4.108 -2.101 1.00 85.94 192 HIS A N 1
ATOM 1558 C CA . HIS A 1 192 ? 11.079 3.607 -0.746 1.00 85.94 192 HIS A CA 1
ATOM 1559 C C . HIS A 1 192 ? 9.739 2.875 -0.628 1.00 85.94 192 HIS A C 1
ATOM 1561 O O . HIS A 1 192 ? 9.643 1.888 0.099 1.00 85.94 192 HIS A O 1
ATOM 1567 N N . MET A 1 193 ? 8.721 3.338 -1.354 1.00 88.75 193 MET A N 1
ATOM 1568 C CA . MET A 1 193 ? 7.398 2.713 -1.388 1.00 88.75 193 MET A CA 1
ATOM 1569 C C . MET A 1 193 ? 7.454 1.408 -2.171 1.00 88.75 193 MET A C 1
ATOM 1571 O O . MET A 1 193 ? 6.990 0.373 -1.692 1.00 88.75 193 MET A O 1
ATOM 1575 N N . PHE A 1 194 ? 8.106 1.446 -3.336 1.00 89.12 194 PHE A N 1
ATOM 1576 C CA . PHE A 1 194 ? 8.334 0.270 -4.159 1.00 89.12 194 PHE A CA 1
ATOM 1577 C C . PHE A 1 194 ? 9.061 -0.834 -3.385 1.00 89.12 194 PHE A C 1
ATOM 1579 O O . PHE A 1 194 ? 8.602 -1.972 -3.353 1.00 89.12 194 PHE A O 1
ATOM 1586 N N . SER A 1 195 ? 10.157 -0.494 -2.698 1.00 87.25 195 SER A N 1
ATOM 1587 C CA . SER A 1 195 ? 10.919 -1.462 -1.903 1.00 87.25 195 SER A CA 1
ATOM 1588 C C . SER A 1 195 ? 10.077 -2.119 -0.805 1.00 87.25 195 SER A C 1
ATOM 1590 O O . SER A 1 195 ? 10.243 -3.315 -0.555 1.00 87.25 195 SER A O 1
ATOM 1592 N N . ALA A 1 196 ? 9.187 -1.365 -0.150 1.00 90.19 196 ALA A N 1
ATOM 1593 C CA . ALA A 1 196 ? 8.298 -1.903 0.879 1.00 90.19 196 ALA A CA 1
ATOM 1594 C C . ALA A 1 196 ? 7.290 -2.898 0.284 1.00 90.19 196 ALA A C 1
ATOM 1596 O O . ALA A 1 196 ? 7.150 -4.007 0.798 1.00 90.19 196 ALA A O 1
ATOM 1597 N N . CYS A 1 197 ? 6.649 -2.542 -0.836 1.00 92.44 197 CYS A N 1
ATOM 1598 C CA . CYS A 1 197 ? 5.693 -3.422 -1.513 1.00 92.44 197 CYS A CA 1
ATOM 1599 C C . CYS A 1 197 ? 6.376 -4.680 -2.052 1.00 92.44 197 CYS A C 1
ATOM 1601 O O . CYS A 1 197 ? 5.907 -5.794 -1.831 1.00 92.44 197 CYS A O 1
ATOM 1603 N N . TRP A 1 198 ? 7.520 -4.514 -2.716 1.00 88.38 198 TRP A N 1
ATOM 1604 C CA . TRP A 1 198 ? 8.244 -5.624 -3.318 1.00 88.38 198 TRP A CA 1
ATOM 1605 C C . TRP A 1 198 ? 8.709 -6.648 -2.279 1.00 88.38 198 TRP A C 1
ATOM 1607 O O . TRP A 1 198 ? 8.535 -7.846 -2.488 1.00 88.38 198 TRP A O 1
ATOM 1617 N N . SER A 1 199 ? 9.214 -6.189 -1.129 1.00 89.06 199 SER A N 1
ATOM 1618 C CA . SER A 1 199 ? 9.632 -7.088 -0.042 1.00 89.06 199 SER A CA 1
ATOM 1619 C C . SER A 1 199 ? 8.491 -8.007 0.408 1.00 89.06 199 SER A C 1
ATOM 1621 O O . SER A 1 199 ? 8.720 -9.183 0.663 1.00 89.06 199 SER A O 1
ATOM 1623 N N . LYS A 1 200 ? 7.251 -7.501 0.431 1.00 90.25 200 LYS A N 1
ATOM 1624 C CA . LYS A 1 200 ? 6.056 -8.299 0.743 1.00 90.25 200 LYS A CA 1
ATOM 1625 C C . LYS A 1 200 ? 5.666 -9.242 -0.393 1.00 90.25 200 LYS A C 1
ATOM 1627 O O . LYS A 1 200 ? 5.356 -10.400 -0.136 1.00 90.25 200 LYS A O 1
ATOM 1632 N N . ILE A 1 201 ? 5.701 -8.784 -1.644 1.00 88.81 201 ILE A N 1
ATOM 1633 C CA . ILE A 1 201 ? 5.404 -9.632 -2.812 1.00 88.81 201 ILE A CA 1
ATOM 1634 C C . ILE A 1 201 ? 6.374 -10.820 -2.897 1.00 88.81 201 ILE A C 1
ATOM 1636 O O . ILE A 1 201 ? 5.957 -11.941 -3.178 1.00 88.81 201 ILE A O 1
ATOM 1640 N N . GLU A 1 202 ? 7.654 -10.623 -2.583 1.00 84.69 202 GLU A N 1
ATOM 1641 C CA . GLU A 1 202 ? 8.656 -11.696 -2.611 1.00 84.69 202 GLU A CA 1
ATOM 1642 C C . GLU A 1 202 ? 8.421 -12.825 -1.599 1.00 84.69 202 GLU A C 1
ATOM 1644 O O . GLU A 1 202 ? 8.933 -13.936 -1.798 1.00 84.69 202 GLU A O 1
ATOM 1649 N N . GLU A 1 203 ? 7.677 -12.549 -0.525 1.00 84.00 203 GLU A N 1
ATOM 1650 C CA . GLU A 1 203 ? 7.287 -13.530 0.491 1.00 84.00 203 GLU A CA 1
ATOM 1651 C C . GLU A 1 203 ? 6.189 -14.477 -0.016 1.00 84.00 203 GLU A C 1
ATOM 1653 O O . GLU A 1 203 ? 5.951 -15.521 0.596 1.00 84.00 203 GLU A O 1
ATOM 1658 N N . MET A 1 204 ? 5.524 -14.159 -1.135 1.00 83.56 204 MET A N 1
ATOM 1659 C CA . MET A 1 204 ? 4.449 -14.995 -1.663 1.00 83.56 204 MET A CA 1
ATOM 1660 C C . MET A 1 204 ? 4.970 -16.382 -2.076 1.00 83.56 204 MET A C 1
ATOM 1662 O O . MET A 1 204 ? 5.962 -16.491 -2.801 1.00 83.56 204 MET A O 1
ATOM 1666 N N . PRO A 1 205 ? 4.274 -17.465 -1.681 1.00 74.62 205 PRO A N 1
ATOM 1667 C CA . PRO A 1 205 ? 4.611 -18.821 -2.111 1.00 74.62 205 PRO A CA 1
ATOM 1668 C C . PRO A 1 205 ? 4.129 -19.136 -3.539 1.00 74.62 205 PRO A C 1
ATOM 1670 O O . PRO A 1 205 ? 4.406 -20.218 -4.050 1.00 74.62 205 PRO A O 1
ATOM 1673 N N . LEU A 1 206 ? 3.370 -18.229 -4.160 1.00 72.12 206 LEU A N 1
ATOM 1674 C CA . LEU A 1 206 ? 2.743 -18.422 -5.464 1.00 72.12 206 LEU A CA 1
ATOM 1675 C C . LEU A 1 206 ? 3.710 -18.138 -6.621 1.00 72.12 206 LEU A C 1
ATOM 1677 O O . LEU A 1 206 ? 4.675 -17.389 -6.485 1.00 72.12 206 LEU A O 1
ATOM 1681 N N . ASP A 1 207 ? 3.392 -18.718 -7.779 1.00 79.06 207 ASP A N 1
ATOM 1682 C CA . ASP A 1 207 ? 4.007 -18.389 -9.067 1.00 79.06 207 ASP A CA 1
ATOM 1683 C C . ASP A 1 207 ? 3.658 -16.935 -9.428 1.00 79.06 207 ASP A C 1
ATOM 1685 O O . ASP A 1 207 ? 2.579 -16.652 -9.959 1.00 79.06 207 ASP A O 1
ATOM 1689 N N . LEU A 1 208 ? 4.557 -16.005 -9.083 1.00 79.94 208 LEU A N 1
ATOM 1690 C CA . LEU A 1 208 ? 4.352 -14.567 -9.260 1.00 79.94 208 LEU A CA 1
ATOM 1691 C C . LEU A 1 208 ? 4.056 -14.198 -10.716 1.00 79.94 208 LEU A C 1
ATOM 1693 O O . LEU A 1 208 ? 3.333 -13.238 -10.962 1.00 79.94 208 LEU A O 1
ATOM 1697 N N . ARG A 1 209 ? 4.539 -14.982 -11.686 1.00 78.19 209 ARG A N 1
ATOM 1698 C CA . ARG A 1 209 ? 4.277 -14.757 -13.111 1.00 78.19 209 ARG A CA 1
ATOM 1699 C C . ARG A 1 209 ? 2.793 -14.868 -13.470 1.00 78.19 209 ARG A C 1
ATOM 1701 O O . ARG A 1 209 ? 2.360 -14.264 -14.445 1.00 78.19 209 ARG A O 1
ATOM 1708 N N . ARG A 1 210 ? 2.012 -15.651 -12.721 1.00 79.25 210 ARG A N 1
ATOM 1709 C CA . ARG A 1 210 ? 0.556 -15.774 -12.933 1.00 79.25 210 ARG A CA 1
ATOM 1710 C C . ARG A 1 210 ? -0.237 -14.645 -12.296 1.00 79.25 210 ARG A C 1
ATOM 1712 O O . ARG A 1 210 ? -1.413 -14.492 -12.603 1.00 79.25 210 ARG A O 1
ATOM 1719 N N . VAL A 1 211 ? 0.391 -13.934 -11.371 1.00 80.44 211 VAL A N 1
ATOM 1720 C CA . VAL A 1 211 ? -0.260 -12.973 -10.489 1.00 80.44 211 VAL A CA 1
ATOM 1721 C C . VAL A 1 211 ? 0.050 -11.541 -10.925 1.00 80.44 211 VAL A C 1
ATOM 1723 O O . VAL A 1 211 ? -0.834 -10.694 -10.898 1.00 80.44 211 VAL A O 1
ATOM 1726 N N . LEU A 1 212 ? 1.284 -11.278 -11.356 1.00 84.00 212 LEU A N 1
ATOM 1727 C CA . LEU A 1 212 ? 1.694 -9.977 -11.869 1.00 84.00 212 LEU A CA 1
ATOM 1728 C C . LEU A 1 212 ? 1.202 -9.785 -13.302 1.00 84.00 212 LEU A C 1
ATOM 1730 O O . LEU A 1 212 ? 1.432 -10.622 -14.179 1.00 84.00 212 LEU A O 1
ATOM 1734 N N . SER A 1 213 ? 0.563 -8.646 -13.546 1.00 83.06 213 SER A N 1
ATOM 1735 C CA . SER A 1 213 ? 0.225 -8.200 -14.890 1.00 83.06 213 SER A CA 1
ATOM 1736 C C . SER A 1 213 ? 1.483 -7.801 -15.669 1.00 83.06 213 SER A C 1
ATOM 1738 O O . SER A 1 213 ? 2.562 -7.581 -15.113 1.00 83.06 213 SER A O 1
ATOM 1740 N N . LEU A 1 214 ? 1.348 -7.674 -16.990 1.00 81.62 214 LEU A N 1
ATOM 1741 C CA . LEU A 1 214 ? 2.434 -7.178 -17.834 1.00 81.62 214 LEU A CA 1
ATOM 1742 C C . LEU A 1 214 ? 2.862 -5.758 -17.428 1.00 81.62 214 LEU A C 1
ATOM 1744 O O . LEU A 1 214 ? 4.053 -5.464 -17.387 1.00 81.62 214 LEU A O 1
ATOM 1748 N N . GLU A 1 215 ? 1.895 -4.913 -17.077 1.00 82.88 215 GLU A N 1
ATOM 1749 C CA . GLU A 1 215 ? 2.139 -3.547 -16.622 1.00 82.88 215 GLU A CA 1
ATOM 1750 C C . GLU A 1 215 ? 2.873 -3.507 -15.277 1.00 82.88 215 GLU A C 1
ATOM 1752 O O . GLU A 1 215 ? 3.766 -2.679 -15.090 1.00 82.88 215 GLU A O 1
ATOM 1757 N N . ASP A 1 216 ? 2.581 -4.440 -14.363 1.00 84.19 216 ASP A N 1
ATOM 1758 C CA . ASP A 1 216 ? 3.367 -4.582 -13.135 1.00 84.19 216 ASP A CA 1
ATOM 1759 C C . ASP A 1 216 ? 4.827 -4.846 -13.488 1.00 84.19 216 ASP A C 1
ATOM 1761 O O . ASP A 1 216 ? 5.703 -4.100 -13.058 1.00 84.19 216 ASP A O 1
ATOM 1765 N N . VAL A 1 217 ? 5.091 -5.840 -14.346 1.00 83.25 217 VAL A N 1
ATOM 1766 C CA . VAL A 1 217 ? 6.451 -6.200 -14.778 1.00 83.25 217 VAL A CA 1
ATOM 1767 C C . VAL A 1 217 ? 7.171 -5.026 -15.447 1.00 83.25 217 VAL A C 1
ATOM 1769 O O . VAL A 1 217 ? 8.361 -4.807 -15.207 1.00 83.25 217 VAL A O 1
ATOM 1772 N N . TRP A 1 218 ? 6.465 -4.228 -16.242 1.00 85.19 218 TRP A N 1
ATOM 1773 C CA . TRP A 1 218 ? 7.012 -3.011 -16.840 1.00 85.19 218 TRP A CA 1
ATOM 1774 C C . TRP A 1 218 ? 7.406 -1.977 -15.788 1.00 85.19 218 TRP A C 1
ATOM 1776 O O . TRP A 1 218 ? 8.519 -1.449 -15.819 1.00 85.19 218 TRP A O 1
ATOM 1786 N N . ASN A 1 219 ? 6.541 -1.743 -14.806 1.00 82.50 219 ASN A N 1
ATOM 1787 C CA . ASN A 1 219 ? 6.820 -0.823 -13.714 1.00 82.50 219 ASN A CA 1
ATOM 1788 C C . ASN A 1 219 ? 7.996 -1.296 -12.835 1.00 82.50 219 ASN A C 1
ATOM 1790 O O . ASN A 1 219 ? 8.786 -0.464 -12.379 1.00 82.50 219 ASN A O 1
ATOM 1794 N N . LEU A 1 220 ? 8.194 -2.613 -12.668 1.00 84.50 220 LEU A N 1
ATOM 1795 C CA . LEU A 1 220 ? 9.372 -3.176 -11.982 1.00 84.50 220 LEU A CA 1
ATOM 1796 C C . LEU A 1 220 ? 10.686 -2.765 -12.661 1.00 84.50 220 LEU A C 1
ATOM 1798 O O . LEU A 1 220 ? 11.678 -2.506 -11.975 1.00 84.50 220 LEU A O 1
ATOM 1802 N N . CYS A 1 221 ? 10.701 -2.650 -13.994 1.00 83.69 221 CYS A N 1
ATOM 1803 C CA . CYS A 1 221 ? 11.904 -2.290 -14.749 1.00 83.69 221 CYS A CA 1
ATOM 1804 C C . CYS A 1 221 ? 12.454 -0.913 -14.338 1.00 83.69 221 CYS A C 1
ATOM 1806 O O . CYS A 1 221 ? 13.667 -0.713 -14.334 1.00 83.69 221 CYS A O 1
ATOM 1808 N N . ARG A 1 222 ? 11.593 0.019 -13.903 1.00 84.69 222 ARG A N 1
ATOM 1809 C CA . ARG A 1 222 ? 11.999 1.362 -13.444 1.00 84.69 222 ARG A CA 1
ATOM 1810 C C . ARG A 1 222 ? 12.899 1.338 -12.201 1.00 84.69 222 ARG A C 1
ATOM 1812 O O . ARG A 1 222 ? 13.685 2.264 -12.009 1.00 84.69 222 ARG A O 1
ATOM 1819 N N . PHE A 1 223 ? 12.812 0.288 -11.379 1.00 83.12 223 PHE A N 1
ATOM 1820 C CA . PHE A 1 223 ? 13.543 0.149 -10.107 1.00 83.12 223 PHE A CA 1
ATOM 1821 C C . PHE A 1 223 ? 14.465 -1.073 -10.054 1.00 83.12 223 PHE A C 1
ATOM 1823 O O . PHE A 1 223 ? 15.068 -1.350 -9.012 1.00 83.12 223 PHE A O 1
ATOM 1830 N N . ALA A 1 224 ? 14.572 -1.818 -11.153 1.00 84.75 224 ALA A N 1
ATOM 1831 C CA . ALA A 1 224 ? 15.326 -3.057 -11.208 1.00 84.75 224 ALA A CA 1
ATOM 1832 C C . ALA A 1 224 ? 16.833 -2.842 -11.027 1.00 84.75 224 ALA A C 1
ATOM 1834 O O . ALA A 1 224 ? 17.561 -2.499 -11.947 1.00 84.75 224 ALA A O 1
ATOM 1835 N N . SER A 1 225 ? 17.348 -3.154 -9.840 1.00 87.94 225 SER A N 1
ATOM 1836 C CA . SER A 1 225 ? 18.779 -3.432 -9.699 1.00 87.94 225 SER A CA 1
ATOM 1837 C C . SER A 1 225 ? 19.123 -4.803 -10.293 1.00 87.94 225 SER A C 1
ATOM 1839 O O . SER A 1 225 ? 18.258 -5.664 -10.427 1.00 87.94 225 SER A O 1
ATOM 1841 N N . VAL A 1 226 ? 20.404 -5.059 -10.572 1.00 89.88 226 VAL A N 1
ATOM 1842 C CA . VAL A 1 226 ? 20.880 -6.396 -10.989 1.00 89.88 226 VAL A CA 1
ATOM 1843 C C . VAL A 1 226 ? 20.497 -7.475 -9.970 1.00 89.88 226 VAL A C 1
ATOM 1845 O O . VAL A 1 226 ? 20.091 -8.577 -10.340 1.00 89.88 226 VAL A O 1
ATOM 1848 N N . TYR A 1 227 ? 20.590 -7.147 -8.678 1.00 88.88 227 TYR A N 1
ATOM 1849 C CA . TYR A 1 227 ? 20.166 -8.035 -7.598 1.00 88.88 227 TYR A CA 1
ATOM 1850 C C . TYR A 1 227 ? 18.663 -8.324 -7.671 1.00 88.88 227 TYR A C 1
ATOM 1852 O O . TYR A 1 227 ? 18.258 -9.483 -7.621 1.00 88.88 227 TYR A O 1
ATOM 1860 N N . LEU A 1 228 ? 17.852 -7.278 -7.855 1.00 86.44 228 LEU A N 1
ATOM 1861 C CA . LEU A 1 228 ? 16.405 -7.398 -7.982 1.00 86.44 228 LEU A CA 1
ATOM 1862 C C . LEU A 1 228 ? 16.010 -8.241 -9.202 1.00 86.44 228 LEU A C 1
ATOM 1864 O O . LEU A 1 228 ? 15.231 -9.177 -9.065 1.00 86.44 228 LEU A O 1
ATOM 1868 N N . ALA A 1 229 ? 16.606 -7.961 -10.362 1.00 88.44 229 ALA A N 1
ATOM 1869 C CA . ALA A 1 229 ? 16.395 -8.704 -11.602 1.00 88.44 229 ALA A CA 1
ATOM 1870 C C . ALA A 1 229 ? 16.729 -10.193 -11.438 1.00 88.44 229 ALA A C 1
ATOM 1872 O O . ALA A 1 229 ? 15.947 -11.057 -11.827 1.00 88.44 229 ALA A O 1
ATOM 1873 N N . SER A 1 230 ? 17.851 -10.497 -10.782 1.00 88.19 230 SER A N 1
ATOM 1874 C CA . SER A 1 230 ? 18.258 -11.879 -10.511 1.00 88.19 230 SER A CA 1
ATOM 1875 C C . SER A 1 230 ? 17.272 -12.589 -9.576 1.00 88.19 230 SER A C 1
ATOM 1877 O O . SER A 1 230 ? 16.934 -13.750 -9.794 1.00 88.19 230 SER A O 1
ATOM 1879 N N . ARG A 1 231 ? 16.768 -11.898 -8.544 1.00 85.88 231 ARG A N 1
ATOM 1880 C CA . ARG A 1 231 ? 15.756 -12.451 -7.630 1.00 85.88 231 ARG A CA 1
ATOM 1881 C C . ARG A 1 231 ? 14.401 -12.661 -8.294 1.00 85.88 231 ARG A C 1
ATOM 1883 O O . ARG A 1 231 ? 13.761 -13.676 -8.034 1.00 85.88 231 ARG A O 1
ATOM 1890 N N . MET A 1 232 ? 13.988 -11.739 -9.157 1.00 86.00 232 MET A N 1
ATOM 1891 C CA . MET A 1 232 ? 12.792 -11.869 -9.989 1.00 86.00 232 MET A CA 1
ATOM 1892 C C . MET A 1 232 ? 12.899 -13.082 -10.916 1.00 86.00 232 MET A C 1
ATOM 1894 O O . MET A 1 232 ? 11.973 -13.888 -10.971 1.00 86.00 232 MET A O 1
ATOM 1898 N N . GLN A 1 233 ? 14.059 -13.287 -11.543 1.00 87.06 233 GLN A N 1
ATOM 1899 C CA . GLN A 1 233 ? 14.306 -14.438 -12.409 1.00 87.06 233 GLN A CA 1
ATOM 1900 C C . GLN A 1 233 ? 14.204 -15.773 -11.654 1.00 87.06 233 GLN A C 1
ATOM 1902 O O . GLN A 1 233 ? 13.635 -16.725 -12.177 1.00 87.06 233 GLN A O 1
ATOM 1907 N N . MET A 1 234 ? 14.670 -15.844 -10.398 1.00 86.31 234 MET A N 1
ATOM 1908 C CA . MET A 1 234 ? 14.478 -17.026 -9.532 1.00 86.31 234 MET A CA 1
ATOM 1909 C C . MET A 1 234 ? 13.004 -17.315 -9.203 1.00 86.31 234 MET A C 1
ATOM 1911 O O . MET A 1 234 ? 12.685 -18.392 -8.702 1.00 86.31 234 MET A O 1
ATOM 1915 N N . ARG A 1 235 ? 12.115 -16.348 -9.439 1.00 82.81 235 ARG A N 1
ATOM 1916 C CA . ARG A 1 235 ? 10.662 -16.445 -9.265 1.00 82.81 235 ARG A CA 1
ATOM 1917 C C . ARG A 1 235 ? 9.926 -16.453 -10.611 1.00 82.81 235 ARG A C 1
ATOM 1919 O O . ARG A 1 235 ? 8.767 -16.055 -10.665 1.00 82.81 235 ARG A O 1
ATOM 1926 N N . ASP A 1 236 ? 10.609 -16.859 -11.682 1.00 85.44 236 ASP A N 1
ATOM 1927 C CA . ASP A 1 236 ? 10.085 -16.950 -13.052 1.00 85.44 236 ASP A CA 1
ATOM 1928 C C . ASP A 1 236 ? 9.591 -15.616 -13.654 1.00 85.44 236 ASP A C 1
ATOM 1930 O O . ASP A 1 236 ? 8.856 -15.600 -14.647 1.00 85.44 236 ASP A O 1
ATOM 1934 N N . ILE A 1 237 ? 10.032 -14.480 -13.101 1.00 87.62 237 ILE A N 1
ATOM 1935 C CA . ILE A 1 237 ? 9.828 -13.143 -13.673 1.00 87.62 237 ILE A CA 1
ATOM 1936 C C . ILE A 1 237 ? 11.104 -12.746 -14.420 1.00 87.62 237 ILE A C 1
ATOM 1938 O O . ILE A 1 237 ? 12.075 -12.266 -13.834 1.00 87.62 237 ILE A O 1
ATOM 1942 N N . ASP A 1 238 ? 11.106 -12.948 -15.735 1.00 87.94 238 ASP A N 1
ATOM 1943 C CA . ASP A 1 238 ? 12.245 -12.613 -16.587 1.00 87.94 238 ASP A CA 1
ATOM 1944 C C . ASP A 1 238 ? 12.128 -11.179 -17.138 1.00 87.94 238 ASP A C 1
ATOM 1946 O O . ASP A 1 238 ? 11.429 -10.920 -18.122 1.00 87.94 238 ASP A O 1
ATOM 1950 N N . ILE A 1 239 ? 12.847 -10.241 -16.508 1.00 88.75 239 ILE A N 1
ATOM 1951 C CA . ILE A 1 239 ? 12.947 -8.846 -16.972 1.00 88.75 239 ILE A CA 1
ATOM 1952 C C . ILE A 1 239 ? 13.544 -8.778 -18.384 1.00 88.75 239 ILE A C 1
ATOM 1954 O O . ILE A 1 239 ? 13.109 -7.967 -19.200 1.00 88.75 239 ILE A O 1
ATOM 1958 N N . ALA A 1 240 ? 14.523 -9.628 -18.703 1.00 90.44 240 ALA A N 1
ATOM 1959 C CA . ALA A 1 240 ? 15.138 -9.648 -20.024 1.00 90.44 240 ALA A CA 1
ATOM 1960 C C . ALA A 1 240 ? 14.123 -10.087 -21.093 1.00 90.44 240 ALA A C 1
ATOM 1962 O O . ALA A 1 240 ? 14.071 -9.483 -22.166 1.00 90.44 240 ALA A O 1
ATOM 1963 N N . ASP A 1 241 ? 13.268 -11.070 -20.798 1.00 89.44 241 ASP A N 1
ATOM 1964 C CA . ASP A 1 241 ? 12.153 -11.447 -21.679 1.00 89.44 241 ASP A CA 1
ATOM 1965 C C . ASP A 1 241 ? 11.128 -10.320 -21.841 1.00 89.44 241 ASP A C 1
ATOM 1967 O O . ASP A 1 241 ? 10.707 -10.045 -22.966 1.00 89.44 241 ASP A O 1
ATOM 1971 N N . ALA A 1 242 ? 10.775 -9.619 -20.758 1.00 88.50 242 ALA A N 1
ATOM 1972 C CA . ALA A 1 242 ? 9.874 -8.468 -20.820 1.00 88.50 242 ALA A CA 1
ATOM 1973 C C . ALA A 1 242 ? 10.424 -7.360 -21.737 1.00 88.50 242 ALA A C 1
ATOM 1975 O O . ALA A 1 242 ? 9.709 -6.881 -22.615 1.00 88.50 242 ALA A O 1
ATOM 1976 N N . VAL A 1 243 ? 11.713 -7.029 -21.612 1.00 90.00 243 VAL A N 1
ATOM 1977 C CA . VAL A 1 243 ? 12.402 -6.040 -22.461 1.00 90.00 243 VAL A CA 1
ATOM 1978 C C . VAL A 1 243 ? 12.529 -6.509 -23.917 1.00 90.00 243 VAL A C 1
ATOM 1980 O O . VAL A 1 243 ? 12.456 -5.690 -24.830 1.00 90.00 243 VAL A O 1
ATOM 1983 N N . ARG A 1 244 ? 12.685 -7.817 -24.178 1.00 88.69 244 ARG A N 1
ATOM 1984 C CA . ARG A 1 244 ? 12.658 -8.355 -25.556 1.00 88.69 244 ARG A CA 1
ATOM 1985 C C . ARG A 1 244 ? 11.289 -8.203 -26.203 1.00 88.69 244 ARG A C 1
ATOM 1987 O O . ARG A 1 244 ? 11.216 -7.932 -27.400 1.00 88.69 244 ARG A O 1
ATOM 1994 N N . ARG A 1 245 ? 10.219 -8.406 -25.432 1.00 87.75 245 ARG A N 1
ATOM 1995 C CA . ARG A 1 245 ? 8.837 -8.251 -25.908 1.00 87.75 245 ARG A CA 1
ATOM 1996 C C . ARG A 1 245 ? 8.470 -6.790 -26.119 1.00 87.75 245 ARG A C 1
ATOM 1998 O O . ARG A 1 245 ? 7.776 -6.491 -27.085 1.00 87.75 245 ARG A O 1
ATOM 2005 N N . ASP A 1 246 ? 8.950 -5.912 -25.243 1.00 88.50 246 ASP A N 1
ATOM 2006 C CA . ASP A 1 246 ? 8.738 -4.475 -25.335 1.00 88.50 246 ASP A CA 1
ATOM 2007 C C . ASP A 1 246 ? 10.058 -3.693 -25.195 1.00 88.50 246 ASP A C 1
ATOM 2009 O O . ASP A 1 246 ? 10.480 -3.328 -24.091 1.00 88.50 246 ASP A O 1
ATOM 2013 N N . PRO A 1 247 ? 10.713 -3.377 -26.328 1.00 86.38 247 PRO A N 1
ATOM 2014 C CA . PRO A 1 247 ? 11.931 -2.577 -26.331 1.00 86.38 247 PRO A CA 1
ATOM 2015 C C . PRO A 1 247 ? 11.746 -1.143 -25.816 1.00 86.38 247 PRO A C 1
ATOM 2017 O O . PRO A 1 247 ? 12.748 -0.486 -25.526 1.00 86.38 247 PRO A O 1
ATOM 2020 N N . SER A 1 248 ? 10.510 -0.635 -25.687 1.00 86.00 248 SER A N 1
ATOM 2021 C CA . SER A 1 248 ? 10.259 0.700 -25.127 1.00 86.00 248 SER A CA 1
ATOM 2022 C C . SER A 1 248 ? 10.635 0.792 -23.645 1.00 86.00 248 SER A C 1
ATOM 2024 O O . SER A 1 248 ? 10.981 1.873 -23.169 1.00 86.00 248 SER A O 1
ATOM 2026 N N . LEU A 1 249 ? 10.723 -0.342 -22.940 1.00 88.44 249 LEU A N 1
ATOM 2027 C CA . LEU A 1 249 ? 11.188 -0.401 -21.552 1.00 88.44 249 LEU A CA 1
ATOM 2028 C C . LEU A 1 249 ? 12.624 0.100 -21.379 1.00 88.44 249 LEU A C 1
ATOM 2030 O O . LEU A 1 249 ? 12.981 0.591 -20.309 1.00 88.44 249 LEU A O 1
ATOM 2034 N N . TRP A 1 250 ? 13.447 0.056 -22.432 1.00 88.88 250 TRP A N 1
ATOM 2035 C CA . TRP A 1 250 ? 14.741 0.738 -22.420 1.00 88.88 250 TRP A CA 1
ATOM 2036 C C . TRP A 1 250 ? 14.607 2.231 -22.152 1.00 88.88 250 TRP A C 1
ATOM 2038 O O . TRP A 1 250 ? 15.386 2.789 -21.379 1.00 88.88 250 TRP A O 1
ATOM 2048 N N . LEU A 1 251 ? 13.622 2.881 -22.770 1.00 87.44 251 LEU A N 1
ATOM 2049 C CA . LEU A 1 251 ? 13.368 4.296 -22.556 1.00 87.44 251 LEU A CA 1
ATOM 2050 C C . LEU A 1 251 ? 12.906 4.551 -21.118 1.00 87.44 251 LEU A C 1
ATOM 2052 O O . LEU A 1 251 ? 13.445 5.446 -20.473 1.00 87.44 251 LEU A O 1
ATOM 2056 N N . GLU A 1 252 ? 11.991 3.737 -20.592 1.00 86.19 252 GLU A N 1
ATOM 2057 C CA . GLU A 1 252 ? 11.531 3.824 -19.199 1.00 86.19 252 GLU A CA 1
ATOM 2058 C C . GLU A 1 252 ? 12.698 3.722 -18.206 1.00 86.19 252 GLU A C 1
ATOM 2060 O O . GLU A 1 252 ? 12.850 4.560 -17.315 1.00 86.19 252 GLU A O 1
ATOM 2065 N N . MET A 1 253 ? 13.590 2.748 -18.400 1.00 89.06 253 MET A N 1
ATOM 2066 C CA . MET A 1 253 ? 14.778 2.590 -17.561 1.00 89.06 253 MET A CA 1
ATOM 2067 C C . MET A 1 253 ? 15.718 3.799 -17.666 1.00 89.06 253 MET A C 1
ATOM 2069 O O . MET A 1 253 ? 16.213 4.276 -16.650 1.00 89.06 253 MET A O 1
ATOM 2073 N N . ILE A 1 254 ? 15.930 4.361 -18.860 1.00 88.12 254 ILE A N 1
ATOM 2074 C CA . ILE A 1 254 ? 16.730 5.590 -19.022 1.00 88.12 254 ILE A CA 1
ATOM 2075 C C . ILE A 1 254 ? 16.084 6.769 -18.294 1.00 88.12 254 ILE A C 1
ATOM 2077 O O . ILE A 1 254 ? 16.780 7.559 -17.654 1.00 88.12 254 ILE A O 1
ATOM 2081 N N . LEU A 1 255 ? 14.766 6.921 -18.420 1.00 85.38 255 LEU A N 1
ATOM 2082 C CA . LEU A 1 255 ? 14.045 8.072 -17.899 1.00 85.38 255 LEU A CA 1
ATOM 2083 C C . LEU A 1 255 ? 13.894 8.033 -16.384 1.00 85.38 255 LEU A C 1
ATOM 2085 O O . LEU A 1 255 ? 13.948 9.102 -15.780 1.00 85.38 255 LEU A O 1
ATOM 2089 N N . TYR A 1 256 ? 13.737 6.862 -15.770 1.00 83.81 256 TYR A N 1
ATOM 2090 C CA . TYR A 1 256 ? 13.351 6.761 -14.360 1.00 83.81 256 TYR A CA 1
ATOM 2091 C C . TYR A 1 256 ? 14.392 6.081 -13.465 1.00 83.81 256 TYR A C 1
ATOM 2093 O O . TYR A 1 256 ? 14.463 6.399 -12.274 1.00 83.81 256 TYR A O 1
ATOM 2101 N N . HIS A 1 257 ? 15.245 5.206 -14.002 1.00 85.56 257 HIS A N 1
ATOM 2102 C CA . HIS A 1 257 ? 16.202 4.469 -13.182 1.00 85.56 257 HIS A CA 1
ATOM 2103 C C . HIS A 1 257 ? 17.375 5.366 -12.751 1.00 85.56 257 HIS A C 1
ATOM 2105 O O . HIS A 1 257 ? 18.030 6.011 -13.572 1.00 85.56 257 HIS A O 1
ATOM 2111 N N . LYS A 1 258 ? 17.681 5.397 -11.445 1.00 82.94 258 LYS A N 1
ATOM 2112 C CA . LYS A 1 258 ? 18.729 6.278 -10.888 1.00 82.94 258 LYS A CA 1
ATOM 2113 C C . LYS A 1 258 ? 20.149 5.897 -11.322 1.00 82.94 258 LYS A C 1
ATOM 2115 O O . LYS A 1 258 ? 20.972 6.788 -11.478 1.00 82.94 258 LYS A O 1
ATOM 2120 N N . CYS A 1 259 ? 20.420 4.601 -11.481 1.00 86.25 259 CYS A N 1
ATOM 2121 C CA . CYS A 1 259 ? 21.745 4.057 -11.816 1.00 86.25 259 CYS A CA 1
ATOM 2122 C C . CYS A 1 259 ? 21.618 2.884 -12.810 1.00 86.25 259 CYS A C 1
ATOM 2124 O O . CYS A 1 259 ? 21.670 1.721 -12.408 1.00 86.25 259 CYS A O 1
ATOM 2126 N N . PRO A 1 260 ? 21.254 3.149 -14.080 1.00 88.25 260 PRO A N 1
ATOM 2127 C CA . PRO A 1 260 ? 20.860 2.098 -15.019 1.00 88.25 260 PRO A CA 1
ATOM 2128 C C . PRO A 1 260 ? 22.030 1.280 -15.580 1.00 88.25 260 PRO A C 1
ATOM 2130 O O . PRO A 1 260 ? 21.793 0.192 -16.097 1.00 88.25 260 PRO A O 1
ATOM 2133 N N . GLY A 1 261 ? 23.278 1.760 -15.489 1.00 88.88 261 GLY A N 1
ATOM 2134 C CA . GLY A 1 261 ? 24.433 1.128 -16.138 1.00 88.88 261 GLY A CA 1
ATOM 2135 C C . GLY A 1 261 ? 24.604 -0.363 -15.804 1.00 88.88 261 GLY A C 1
ATOM 2136 O O . GLY A 1 261 ? 24.666 -1.176 -16.728 1.00 88.88 261 GLY A O 1
ATOM 2137 N N . PRO A 1 262 ? 24.600 -0.758 -14.515 1.00 90.81 262 PRO A N 1
ATOM 2138 C CA . PRO A 1 262 ? 24.698 -2.165 -14.131 1.00 90.81 262 PRO A CA 1
ATOM 2139 C C . PRO A 1 262 ? 23.554 -3.034 -14.672 1.00 90.81 262 PRO A C 1
ATOM 2141 O O . PRO A 1 262 ? 23.788 -4.162 -15.104 1.00 90.81 262 PRO A O 1
ATOM 2144 N N . LEU A 1 263 ? 22.318 -2.519 -14.675 1.00 91.00 263 LEU A N 1
ATOM 2145 C CA . LEU A 1 263 ? 21.172 -3.235 -15.238 1.00 91.00 263 LEU A CA 1
ATOM 2146 C C . LEU A 1 263 ? 21.307 -3.381 -16.760 1.00 91.00 263 LEU A C 1
ATOM 2148 O O . LEU A 1 263 ? 20.982 -4.434 -17.299 1.00 91.00 263 LEU A O 1
ATOM 2152 N N . PHE A 1 264 ? 21.827 -2.367 -17.453 1.00 91.75 264 PHE A N 1
ATOM 2153 C CA . PHE A 1 264 ? 22.072 -2.424 -18.895 1.00 91.75 264 PHE A CA 1
ATOM 2154 C C . PHE A 1 264 ? 23.128 -3.468 -19.259 1.00 91.75 264 PHE A C 1
ATOM 2156 O O . PHE A 1 264 ? 22.926 -4.230 -20.204 1.00 91.75 264 PHE A O 1
ATOM 2163 N N . ASP A 1 265 ? 24.217 -3.556 -18.489 1.00 90.31 265 ASP A N 1
ATOM 2164 C CA . ASP A 1 265 ? 25.217 -4.619 -18.649 1.00 90.31 265 ASP A CA 1
ATOM 2165 C C . ASP A 1 265 ? 24.599 -6.009 -18.436 1.00 90.31 265 ASP A C 1
ATOM 2167 O O . ASP A 1 265 ? 24.880 -6.941 -19.198 1.00 90.31 265 ASP A O 1
ATOM 2171 N N . TRP A 1 266 ? 23.721 -6.147 -17.436 1.00 92.38 266 TRP A N 1
ATOM 2172 C CA . TRP A 1 266 ? 22.998 -7.391 -17.170 1.00 92.38 266 TRP A CA 1
ATOM 2173 C C . TRP A 1 266 ? 22.041 -7.760 -18.312 1.00 92.38 266 TRP A C 1
ATOM 2175 O O . TRP A 1 266 ? 22.100 -8.886 -18.805 1.00 92.38 266 TRP A O 1
ATOM 2185 N N . LEU A 1 267 ? 21.216 -6.825 -18.794 1.00 91.81 267 LEU A N 1
ATOM 2186 C CA . LEU A 1 267 ? 20.299 -7.037 -19.924 1.00 91.81 267 LEU A CA 1
ATOM 2187 C C . LEU A 1 267 ? 21.055 -7.433 -21.192 1.00 91.81 267 LEU A C 1
ATOM 2189 O O . LEU A 1 267 ? 20.690 -8.396 -21.865 1.00 91.81 267 LEU A O 1
ATOM 2193 N N . TYR A 1 268 ? 22.153 -6.737 -21.481 1.00 89.31 268 TYR A N 1
ATOM 2194 C CA . TYR A 1 268 ? 23.000 -7.039 -22.625 1.00 89.31 268 TYR A CA 1
ATOM 2195 C C . TYR A 1 268 ? 23.600 -8.447 -22.548 1.00 89.31 268 TYR A C 1
ATOM 2197 O O . TYR A 1 268 ? 23.575 -9.189 -23.530 1.00 89.31 268 TYR A O 1
ATOM 2205 N N . SER A 1 269 ? 24.091 -8.837 -21.369 1.00 90.06 269 SER A N 1
ATOM 2206 C CA . SER A 1 269 ? 24.639 -10.179 -21.128 1.00 90.06 269 SER A CA 1
ATOM 2207 C C . SER A 1 269 ? 23.579 -11.280 -21.257 1.00 90.06 269 SER A C 1
ATOM 2209 O O . SER A 1 269 ? 23.918 -12.413 -21.583 1.00 90.06 269 SER A O 1
ATOM 2211 N N . ASN A 1 270 ? 22.301 -10.938 -21.067 1.00 89.25 270 ASN A N 1
ATOM 2212 C CA . ASN A 1 270 ? 21.149 -11.821 -21.268 1.00 89.25 270 ASN A CA 1
ATOM 2213 C C . ASN A 1 270 ? 20.544 -11.719 -22.686 1.00 89.25 270 ASN A C 1
ATOM 2215 O O . ASN A 1 270 ? 19.413 -12.145 -22.915 1.00 89.25 270 ASN A O 1
ATOM 2219 N N . GLY A 1 271 ? 21.287 -11.174 -23.658 1.00 89.12 271 GLY A N 1
ATOM 2220 C CA . GLY A 1 271 ? 20.879 -11.153 -25.066 1.00 89.12 271 GLY A CA 1
ATOM 2221 C C . GLY A 1 271 ? 19.836 -10.088 -25.411 1.00 89.12 271 GLY A C 1
ATOM 2222 O O . GLY A 1 271 ? 19.185 -10.187 -26.451 1.00 89.12 271 GLY A O 1
ATOM 2223 N N . CYS A 1 272 ? 19.685 -9.065 -24.570 1.00 89.25 272 CYS A N 1
ATOM 2224 C CA . CYS A 1 272 ? 18.785 -7.939 -24.800 1.00 89.25 272 CYS A CA 1
ATOM 2225 C C . CYS A 1 272 ? 19.614 -6.684 -25.085 1.00 89.25 272 CYS A C 1
ATOM 2227 O O . CYS A 1 272 ? 19.887 -5.926 -24.160 1.00 89.25 272 CYS A O 1
ATOM 2229 N N . PRO A 1 273 ? 20.086 -6.449 -26.320 1.00 87.31 273 PRO A N 1
ATOM 2230 C CA . PRO A 1 273 ? 20.759 -5.200 -26.644 1.00 87.31 273 PRO A CA 1
ATOM 2231 C C . PRO A 1 273 ? 19.759 -4.027 -26.699 1.00 87.31 273 PRO A C 1
ATOM 2233 O O . PRO A 1 273 ? 18.598 -4.227 -27.070 1.00 87.31 273 PRO A O 1
ATOM 2236 N N . PRO A 1 274 ? 20.189 -2.798 -26.364 1.00 86.12 274 PRO A N 1
ATOM 2237 C CA . PRO A 1 274 ? 19.393 -1.599 -26.608 1.00 86.12 274 PRO A CA 1
ATOM 2238 C C . PRO A 1 274 ? 19.098 -1.412 -28.110 1.00 86.12 274 PRO A C 1
ATOM 2240 O O . PRO A 1 274 ? 19.983 -1.656 -28.934 1.00 86.12 274 PRO A O 1
ATOM 2243 N N . PRO A 1 275 ? 17.909 -0.905 -28.482 1.00 82.12 275 PRO A N 1
ATOM 2244 C CA . PRO A 1 275 ? 17.646 -0.379 -29.821 1.00 82.12 275 PRO A CA 1
ATOM 2245 C C . PRO A 1 275 ? 18.669 0.688 -30.244 1.00 82.12 275 PRO A C 1
ATOM 2247 O O . PRO A 1 275 ? 19.030 1.563 -29.450 1.00 82.12 275 PRO A O 1
ATOM 2250 N N . GLU A 1 276 ? 19.122 0.638 -31.499 1.00 72.19 276 GLU A N 1
ATOM 2251 C CA . GLU A 1 276 ? 20.156 1.550 -32.003 1.00 72.19 276 GLU A CA 1
ATOM 2252 C C . GLU A 1 276 ? 19.675 3.014 -32.113 1.00 72.19 276 GLU A C 1
ATOM 2254 O O . GLU A 1 276 ? 18.510 3.297 -32.391 1.00 72.19 276 GLU A O 1
ATOM 2259 N N . ASP A 1 277 ? 20.622 3.935 -31.874 1.00 68.94 277 ASP A N 1
ATOM 2260 C CA . ASP A 1 277 ? 20.611 5.403 -32.042 1.00 68.94 277 ASP A CA 1
ATOM 2261 C C . ASP A 1 277 ? 19.547 6.247 -31.312 1.00 68.94 277 ASP A C 1
ATOM 2263 O O . ASP A 1 277 ? 19.849 7.361 -30.876 1.00 68.94 277 ASP A O 1
ATOM 2267 N N . PHE A 1 278 ? 18.338 5.739 -31.089 1.00 68.00 278 PHE A N 1
ATOM 2268 C CA . PHE A 1 278 ? 17.240 6.498 -30.484 1.00 68.00 278 PHE A CA 1
ATOM 2269 C C . PHE A 1 278 ? 17.475 6.792 -28.996 1.00 68.00 278 PHE A C 1
ATOM 2271 O O . PHE A 1 278 ? 17.273 7.911 -28.523 1.00 68.00 278 PHE A O 1
ATOM 2278 N N . LEU A 1 279 ? 17.984 5.813 -28.249 1.00 76.38 279 LEU A N 1
ATOM 2279 C CA . LEU A 1 279 ? 18.146 5.930 -26.800 1.00 76.38 279 LEU A CA 1
ATOM 2280 C C . LEU A 1 279 ? 19.222 6.939 -26.384 1.00 76.38 279 LEU A C 1
ATOM 2282 O O . LEU A 1 279 ? 19.093 7.583 -25.344 1.00 76.38 279 LEU A O 1
ATOM 2286 N N . GLN A 1 280 ? 20.263 7.123 -27.204 1.00 79.06 280 GLN A N 1
ATOM 2287 C CA . GLN A 1 280 ? 21.343 8.069 -26.911 1.00 79.06 280 GLN A CA 1
ATOM 2288 C C . GLN A 1 280 ? 20.837 9.519 -26.954 1.00 79.06 280 GLN A C 1
ATOM 2290 O O . GLN A 1 280 ? 21.207 10.328 -26.101 1.00 79.06 280 GLN A O 1
ATOM 2295 N N . VAL A 1 281 ? 19.945 9.830 -27.902 1.00 79.06 281 VAL A N 1
ATOM 2296 C CA . VAL A 1 281 ? 19.302 11.148 -28.018 1.00 79.06 281 VAL A CA 1
ATOM 2297 C C . VAL A 1 281 ? 18.426 11.431 -26.800 1.00 79.06 281 VAL A C 1
ATOM 2299 O O . VAL A 1 281 ? 18.493 12.525 -26.242 1.00 79.06 281 VAL A O 1
ATOM 2302 N N . TYR A 1 282 ? 17.646 10.447 -26.344 1.00 82.62 282 TYR A N 1
ATOM 2303 C CA . TYR A 1 282 ? 16.805 10.600 -25.156 1.00 82.62 282 TYR A CA 1
ATOM 2304 C C . TYR A 1 282 ? 17.635 10.740 -23.881 1.00 82.62 282 TYR A C 1
ATOM 2306 O O . TYR A 1 282 ? 17.421 11.679 -23.118 1.00 82.62 282 TYR A O 1
ATOM 2314 N N . ALA A 1 283 ? 18.636 9.883 -23.676 1.00 82.81 283 ALA A N 1
ATOM 2315 C CA . ALA A 1 283 ? 19.503 9.978 -22.507 1.00 82.81 283 ALA A CA 1
ATOM 2316 C C . ALA A 1 283 ? 20.193 11.352 -22.419 1.00 82.81 283 ALA A C 1
ATOM 2318 O O . ALA A 1 283 ? 20.229 11.957 -21.347 1.00 82.81 283 ALA A O 1
ATOM 2319 N N . ALA A 1 284 ? 20.666 11.891 -23.548 1.00 82.12 284 ALA A N 1
ATOM 2320 C CA . ALA A 1 284 ? 21.240 13.233 -23.604 1.00 82.12 284 ALA A CA 1
ATOM 2321 C C . ALA A 1 284 ? 20.196 14.333 -23.337 1.00 82.12 284 ALA A C 1
ATOM 2323 O O . ALA A 1 284 ? 20.439 15.224 -22.523 1.00 82.12 284 ALA A O 1
ATOM 2324 N N . ARG A 1 285 ? 19.020 14.260 -23.978 1.00 86.12 285 ARG A N 1
ATOM 2325 C CA . ARG A 1 285 ? 17.939 15.256 -23.849 1.00 86.12 285 ARG A CA 1
ATOM 2326 C C . ARG A 1 285 ? 17.407 15.378 -22.422 1.00 86.12 285 ARG A C 1
ATOM 2328 O O . ARG A 1 285 ? 17.061 16.475 -22.001 1.00 86.12 285 ARG A O 1
ATOM 2335 N N . PHE A 1 286 ? 17.340 14.267 -21.694 1.00 85.69 286 PHE A N 1
ATOM 2336 C CA . PHE A 1 286 ? 16.845 14.216 -20.317 1.00 85.69 286 PHE A CA 1
ATOM 2337 C C . PHE A 1 286 ? 17.969 14.281 -19.269 1.00 85.69 286 PHE A C 1
ATOM 2339 O O . PHE A 1 286 ? 17.734 13.975 -18.101 1.00 85.69 286 PHE A O 1
ATOM 2346 N N . TYR A 1 287 ? 19.186 14.680 -19.665 1.00 86.38 287 TYR A N 1
ATOM 2347 C CA . TYR A 1 287 ? 20.351 14.827 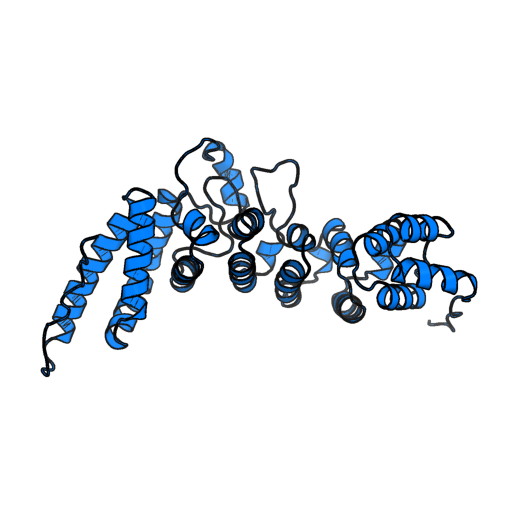-18.780 1.00 86.38 287 TYR A CA 1
ATOM 2348 C C . TYR A 1 287 ? 20.677 13.559 -17.970 1.00 86.38 287 TYR A C 1
ATOM 2350 O O . TYR A 1 287 ? 21.155 13.609 -16.835 1.00 86.38 287 TYR A O 1
ATOM 2358 N N . ARG A 1 288 ? 20.433 12.387 -18.561 1.00 88.62 288 ARG A N 1
ATOM 2359 C CA . ARG A 1 288 ? 20.710 11.074 -17.971 1.00 88.62 288 ARG A CA 1
ATOM 2360 C C . ARG A 1 288 ? 22.149 10.672 -18.283 1.00 88.62 288 ARG A C 1
ATOM 2362 O O . ARG A 1 288 ? 22.399 9.803 -19.114 1.00 88.62 288 ARG A O 1
ATOM 2369 N N . PHE A 1 289 ? 23.099 11.340 -17.625 1.00 84.69 289 PHE A N 1
ATOM 2370 C CA . PHE A 1 289 ? 24.537 11.215 -17.903 1.00 84.69 289 PHE A CA 1
ATOM 2371 C C . PHE A 1 289 ? 25.053 9.776 -17.859 1.00 84.69 289 PHE A C 1
ATOM 2373 O O . PHE A 1 289 ? 25.783 9.377 -18.759 1.00 84.69 289 PHE A O 1
ATOM 2380 N N . GLU A 1 290 ? 24.660 8.988 -16.857 1.00 83.94 290 GLU A N 1
ATOM 2381 C CA . GLU A 1 290 ? 25.119 7.602 -16.723 1.00 83.94 290 GLU A CA 1
ATOM 2382 C C . GLU A 1 290 ? 24.630 6.725 -17.885 1.00 83.94 290 GLU A C 1
ATOM 2384 O O . GLU A 1 290 ? 25.422 6.015 -18.504 1.00 83.94 290 GLU A O 1
ATOM 2389 N N . ALA A 1 291 ? 23.349 6.844 -18.249 1.00 85.12 291 ALA A N 1
ATOM 2390 C CA . ALA A 1 291 ? 22.780 6.146 -19.398 1.00 85.12 291 ALA A CA 1
ATOM 2391 C C . ALA A 1 291 ? 23.432 6.594 -20.716 1.00 85.12 291 ALA A C 1
ATOM 2393 O O . ALA A 1 291 ? 23.803 5.759 -21.539 1.00 85.12 291 ALA A O 1
ATOM 2394 N N . ALA A 1 292 ? 23.616 7.904 -20.914 1.00 85.69 292 ALA A N 1
ATOM 2395 C CA . ALA A 1 292 ? 24.248 8.450 -22.115 1.00 85.69 292 ALA A CA 1
ATOM 2396 C C . ALA A 1 292 ? 25.712 7.994 -22.247 1.00 85.69 292 ALA A C 1
ATOM 2398 O O . ALA A 1 292 ? 26.148 7.620 -23.338 1.00 85.69 292 ALA A O 1
ATOM 2399 N N . TYR A 1 293 ? 26.452 7.982 -21.134 1.00 85.56 293 TYR A N 1
ATOM 2400 C CA . TYR A 1 293 ? 27.821 7.482 -21.065 1.00 85.56 293 TYR A CA 1
ATOM 2401 C C . TYR A 1 293 ? 27.884 5.999 -21.429 1.00 85.56 293 TYR A C 1
ATOM 2403 O O . TYR A 1 293 ? 28.630 5.622 -22.336 1.00 85.56 293 TYR A O 1
ATOM 2411 N N . TRP A 1 294 ? 27.047 5.172 -20.800 1.00 87.81 294 TRP A N 1
ATOM 2412 C CA . TRP A 1 294 ? 26.972 3.746 -21.101 1.00 87.81 294 TRP A CA 1
ATOM 2413 C C . TRP A 1 294 ? 26.673 3.489 -22.590 1.00 87.81 294 TRP A C 1
ATOM 2415 O O . TRP A 1 294 ? 27.410 2.756 -23.251 1.00 87.81 294 TRP A O 1
ATOM 2425 N N . LEU A 1 295 ? 25.672 4.175 -23.158 1.00 84.94 295 LEU A N 1
ATOM 2426 C CA . LEU A 1 295 ? 25.278 4.048 -24.571 1.00 84.94 295 LEU A CA 1
ATOM 2427 C C . LEU A 1 295 ? 26.363 4.531 -25.549 1.00 84.94 295 LEU A C 1
ATOM 2429 O O . LEU A 1 295 ? 26.506 3.981 -26.639 1.00 84.94 295 LEU A O 1
ATOM 2433 N N . SER A 1 296 ? 27.162 5.534 -25.178 1.00 81.12 296 SER A N 1
ATOM 2434 C CA . SER A 1 296 ? 28.295 5.979 -26.004 1.00 81.12 296 SER A CA 1
ATOM 2435 C C . SER A 1 296 ? 29.424 4.947 -26.072 1.00 81.12 296 SER A C 1
ATOM 2437 O O . SER A 1 296 ? 30.032 4.772 -27.128 1.00 81.12 296 SER A O 1
ATOM 2439 N N . GLY A 1 297 ? 29.661 4.217 -24.976 1.00 76.94 297 GLY A N 1
ATOM 2440 C CA . GLY A 1 297 ? 30.611 3.104 -24.927 1.00 76.94 297 GLY A CA 1
ATOM 2441 C C . GLY A 1 297 ? 30.067 1.811 -25.544 1.00 76.94 297 GLY A C 1
ATOM 2442 O O . GLY A 1 297 ? 30.847 0.922 -25.887 1.00 76.94 297 GLY A O 1
ATOM 2443 N N . PHE A 1 298 ? 28.745 1.701 -25.712 1.00 68.31 298 PHE A N 1
ATOM 2444 C CA . PHE A 1 298 ? 28.073 0.532 -26.281 1.00 68.31 298 PHE A CA 1
ATOM 2445 C C . PHE A 1 298 ? 28.399 0.308 -27.762 1.00 68.31 298 PHE A C 1
ATOM 2447 O O . PHE A 1 298 ? 28.612 -0.832 -28.163 1.00 68.31 298 PHE A O 1
ATOM 2454 N N . LYS A 1 299 ? 28.523 1.377 -28.564 1.00 61.34 299 LYS A N 1
ATOM 2455 C CA . LYS A 1 299 ? 28.743 1.305 -30.026 1.00 61.34 299 LYS A CA 1
ATOM 2456 C C . LYS A 1 299 ? 30.012 0.542 -30.457 1.00 61.34 299 LYS A C 1
ATOM 2458 O O . LYS A 1 299 ? 30.180 0.265 -31.639 1.00 61.34 299 LYS A O 1
ATOM 2463 N N . GLY A 1 300 ? 30.899 0.189 -29.521 1.00 60.16 300 GLY A N 1
ATOM 2464 C CA . GLY A 1 300 ? 32.087 -0.640 -29.758 1.00 60.16 300 GLY A CA 1
ATOM 2465 C C . GLY A 1 300 ? 32.044 -2.055 -29.162 1.00 60.16 300 GLY A C 1
ATOM 2466 O O . GLY A 1 300 ? 33.016 -2.796 -29.315 1.00 60.16 300 GLY A O 1
ATOM 2467 N N . ARG A 1 301 ? 30.972 -2.450 -28.461 1.00 68.69 301 ARG A N 1
ATOM 2468 C CA . ARG A 1 301 ? 30.875 -3.760 -27.798 1.00 68.69 301 ARG A CA 1
ATOM 2469 C C . ARG A 1 301 ? 30.326 -4.803 -28.776 1.00 68.69 301 ARG A C 1
ATOM 2471 O O . ARG A 1 301 ? 29.292 -4.597 -29.397 1.00 68.69 301 ARG A O 1
ATOM 2478 N N . ARG A 1 302 ? 31.018 -5.939 -28.920 1.00 59.06 302 ARG A N 1
ATOM 2479 C CA . ARG A 1 302 ? 30.468 -7.123 -29.607 1.00 59.06 302 ARG A CA 1
ATOM 2480 C C . ARG A 1 302 ? 29.604 -7.903 -28.624 1.00 59.06 302 ARG A C 1
ATOM 2482 O O . ARG A 1 302 ? 29.956 -7.970 -27.443 1.00 59.06 302 ARG A O 1
ATOM 2489 N N . LEU A 1 303 ? 28.482 -8.463 -29.082 1.00 56.72 303 LEU A N 1
ATOM 2490 C CA . LEU A 1 303 ? 27.692 -9.383 -28.258 1.00 56.72 303 LEU A CA 1
ATOM 2491 C C . LEU A 1 303 ? 28.608 -10.537 -27.834 1.00 56.72 303 LEU A C 1
ATOM 2493 O O . LEU A 1 303 ? 29.390 -11.001 -28.675 1.00 56.72 303 LEU A O 1
ATOM 2497 N N . PRO A 1 304 ? 28.569 -10.986 -26.567 1.00 52.28 304 PRO A N 1
ATOM 2498 C CA . PRO A 1 304 ? 29.202 -12.245 -26.223 1.00 52.28 304 PRO A CA 1
ATOM 2499 C C . PRO A 1 304 ? 28.587 -13.306 -27.137 1.00 52.28 304 PRO A C 1
ATOM 2501 O O . PRO A 1 304 ? 27.378 -13.533 -27.124 1.00 52.28 304 PRO A O 1
ATOM 2504 N N . VAL A 1 305 ? 29.413 -13.880 -28.011 1.00 47.34 305 VAL A N 1
ATOM 2505 C CA . VAL A 1 305 ? 29.019 -15.035 -28.813 1.00 47.34 305 VAL A CA 1
ATOM 2506 C C . VAL A 1 305 ? 28.724 -16.120 -27.792 1.00 47.34 305 VAL A C 1
ATOM 2508 O O . VAL A 1 305 ? 29.630 -16.554 -27.087 1.00 47.34 305 VAL A O 1
ATOM 2511 N N . GLY A 1 306 ? 27.448 -16.469 -27.634 1.00 42.62 306 GLY A N 1
ATOM 2512 C CA . GLY A 1 306 ? 27.055 -17.573 -26.777 1.00 42.62 306 GLY A CA 1
ATOM 2513 C C . GLY A 1 306 ? 27.683 -18.845 -27.324 1.00 42.62 306 GLY A C 1
ATOM 2514 O O . GLY A 1 306 ? 27.204 -19.392 -28.317 1.00 42.62 306 GLY A O 1
ATOM 2515 N N . ASP A 1 307 ? 28.767 -19.297 -26.699 1.00 41.03 307 ASP A N 1
ATOM 2516 C CA . ASP A 1 307 ? 29.199 -20.680 -26.830 1.00 41.03 307 ASP A CA 1
ATOM 2517 C C . ASP A 1 307 ? 28.061 -21.556 -26.291 1.00 41.03 307 ASP A C 1
ATOM 2519 O O . ASP A 1 307 ? 27.525 -21.328 -25.205 1.00 41.03 307 ASP A O 1
ATOM 2523 N N . GLY A 1 308 ? 27.608 -22.476 -27.138 1.00 43.84 308 GLY A N 1
ATOM 2524 C CA . GLY A 1 308 ? 26.269 -23.044 -27.071 1.00 43.84 308 GLY A CA 1
ATOM 2525 C C . GLY A 1 308 ? 25.905 -23.832 -25.811 1.00 43.84 308 GLY A C 1
ATOM 2526 O O . GLY A 1 308 ? 26.733 -24.466 -25.164 1.00 43.84 308 GLY A O 1
ATOM 2527 N N . LEU A 1 309 ? 24.597 -23.878 -25.573 1.00 37.09 309 LEU A N 1
ATOM 2528 C CA . LEU A 1 309 ? 23.854 -24.843 -24.756 1.00 37.09 309 LEU A CA 1
ATOM 2529 C C . LEU A 1 309 ? 22.568 -25.105 -25.573 1.00 37.09 309 LEU A C 1
ATOM 2531 O O . LEU A 1 309 ? 21.882 -24.146 -25.919 1.00 37.09 309 LEU A O 1
ATOM 2535 N N . ARG A 1 310 ? 22.333 -26.261 -26.215 1.00 35.97 310 ARG A N 1
ATOM 2536 C CA . ARG A 1 310 ? 21.970 -27.575 -25.644 1.00 35.97 310 ARG A CA 1
ATOM 2537 C C . ARG A 1 310 ? 21.066 -27.485 -24.429 1.00 35.97 310 ARG A C 1
ATOM 2539 O O . ARG A 1 310 ? 21.553 -27.014 -23.386 1.00 35.97 310 ARG A O 1
#

Sequence (310 aa):
METYFCETKIIGDAGYLDNDIISYSHEWFTSQIETLFYGDPFESQQTLSEVRIFYDHASLKLRACLDSFFETEGDRIRQLALTHWRLFVDFEAAVDHQELLQYENDMLDVVTLSVSDSLPDLVFLIQHDIVRPHYYNRFGHSLSFLAFQQGAIEAFQYLVTRMSPIHLLAPASIADTEDGRSILQLATLGPHMFSACWSKIEEMPLDLRRVLSLEDVWNLCRFASVYLASRMQMRDIDIADAVRRDPSLWLEMILYHKCPGPLFDWLYSNGCPPPEDFLQVYAARFYRFEAAYWLSGFKGRRLPVGDGLR

Foldseek 3Di:
DDDPPPPPVDDDDDPPCLVVVLVVLLVVVVVLLCCLQVPAQVSNLVSLVVVLVCLVPDDPSNVVSVLVVLVVCVVVLLVSCCPRQVKAPALVRCVVVVVQADPDDGDHHNCLCCLQPNVSSVVVCCVSVSDALRMATSNQARSLRSNVVNVVLVSNLVSLLRDQLLSQQQQRGPNCPPCSGGVCLSLLVDQSSNVSSVVNNLPDPDLVVVRDDLSSLLSCLLADDPVNQVSCVVSVSHNLVSCVVPVCSLLSNLQRHPQCLRVQVVSLLVVRHHDPDPNLVSSVVNVSVNSNVSNVVVVPDDRPPPPDDD

pLDDT: mean 82.48, std 15.52, range [25.73, 97.38]

Radius of gyration: 25.82 Å; chains: 1; bounding box: 56×52×81 Å

Organism: Penicillium citrinum (NCBI:txid5077)

Secondary structure (DSSP, 8-state):
------------S-TT-HHHHHHHHHHHHHHHHHHHHHS-HHHHHHHHHHHHHHHHHS-HHHHHHHHHHHHHHHHHHHHHHHHHTT-BSSHHHHHHTGGG---S-PPPPHHHHHHHH-HHHHHHHHHTTSS-TT-B-TTSBBHHHHHHHTT-HHHHHHHHHHS-GGGGGSBSBSS-TTT--BHHHHHTTSHHHHHHHHHHHTT--S-GGGTS-HHHHHHHHTT--HHHHHHHHTTT--HHHHHHH-TTHHHHHHHH-SS-HHHHHHHHHTT-PPPTTHHHHHHHHTT-HHHHHHHHHHTTPPP-------